Protein AF-A0A349JIB3-F1 (afdb_monomer)

Radius of gyration: 23.45 Å; Cα contacts (8 Å, |Δi|>4): 435; chains: 1; bounding box: 49×37×83 Å

Foldseek 3Di:
DDDDVVPVVVPDLPPCVPVSQVVVLVCVVPDQEAEAEEEDPQWWFKKKKKKKFLAGAPDDPPDPVVPPDPDDDRPIWIGMYMYTYWYANPPDDPPVLVQQWCVVVVVPPDKWKWFFAVVVTDIDTADPVPRVVSLVVVCVVVVHHGRMMMIMDTFAKAFKDFDDAPPPDDDDDDDDDDDDDDPVVVVVVVSLVVQLDSNTCRGRIHRAHDWDWDWDWDDDDPPPDFTWIKIKIWHQGSNRNNTIIIMMTIGTRDRDPDD

Structure (mmCIF, N/CA/C/O backbone):
data_AF-A0A349JIB3-F1
#
_entry.id   AF-A0A349JIB3-F1
#
loop_
_atom_site.group_PDB
_atom_site.id
_atom_site.type_symbol
_atom_site.label_atom_id
_atom_site.label_alt_id
_atom_site.label_comp_id
_atom_site.label_asym_id
_atom_site.label_entity_id
_atom_site.label_seq_id
_atom_site.pdbx_PDB_ins_code
_atom_site.Cartn_x
_atom_site.Cartn_y
_atom_site.Cartn_z
_atom_site.occupancy
_atom_site.B_iso_or_equiv
_atom_site.auth_seq_id
_atom_site.auth_comp_id
_atom_site.auth_asym_id
_atom_site.auth_atom_id
_atom_site.pdbx_PDB_model_num
ATOM 1 N N . HIS A 1 1 ? 18.407 12.185 27.270 1.00 27.31 1 HIS A N 1
ATOM 2 C CA . HIS A 1 1 ? 18.703 11.013 26.422 1.00 27.31 1 HIS A CA 1
ATOM 3 C C . HIS A 1 1 ? 17.590 10.834 25.401 1.00 27.31 1 HIS A C 1
ATOM 5 O O . HIS A 1 1 ? 16.473 10.533 25.784 1.00 27.31 1 HIS A O 1
ATOM 11 N N . GLY A 1 2 ? 17.863 11.105 24.123 1.00 30.64 2 GLY A N 1
ATOM 12 C CA . GLY A 1 2 ? 16.889 10.987 23.037 1.00 30.64 2 GLY A CA 1
ATOM 13 C C . GLY A 1 2 ? 17.542 10.333 21.825 1.00 30.64 2 GLY A C 1
ATOM 14 O O . GLY A 1 2 ? 18.238 11.004 21.074 1.00 30.64 2 GLY A O 1
ATOM 15 N N . ARG A 1 3 ? 17.340 9.023 21.666 1.00 27.64 3 ARG A N 1
ATOM 16 C CA . ARG A 1 3 ? 17.769 8.222 20.508 1.00 27.64 3 ARG A CA 1
ATOM 17 C C . ARG A 1 3 ? 16.792 7.056 20.325 1.00 27.64 3 ARG A C 1
ATOM 19 O O . ARG A 1 3 ? 17.107 5.961 20.750 1.00 27.64 3 ARG A O 1
ATOM 26 N N . VAL A 1 4 ? 15.608 7.309 19.763 1.00 32.62 4 VAL A N 1
ATOM 27 C CA . VAL A 1 4 ? 14.684 6.218 19.351 1.00 32.62 4 VAL A CA 1
ATOM 28 C C . VAL A 1 4 ? 13.895 6.557 18.073 1.00 32.62 4 VAL A C 1
ATOM 30 O O . VAL A 1 4 ? 13.491 5.674 17.342 1.00 32.62 4 VAL A O 1
ATOM 33 N N . PHE A 1 5 ? 13.819 7.826 17.640 1.00 33.22 5 PHE A N 1
ATOM 34 C CA . PHE A 1 5 ? 13.203 8.153 16.334 1.00 33.22 5 PHE A CA 1
ATOM 35 C C . PHE A 1 5 ? 14.030 7.758 15.099 1.00 33.22 5 PHE A C 1
ATOM 37 O O . PHE A 1 5 ? 13.615 8.032 13.980 1.00 33.22 5 PHE A O 1
ATOM 44 N N . ASN A 1 6 ? 15.177 7.108 15.300 1.00 29.53 6 ASN A N 1
ATOM 45 C CA . ASN A 1 6 ? 15.968 6.522 14.222 1.00 29.53 6 ASN A CA 1
ATOM 46 C C . ASN A 1 6 ? 15.928 4.984 14.216 1.00 29.53 6 ASN A C 1
ATOM 48 O O . ASN A 1 6 ? 16.536 4.417 13.316 1.00 29.53 6 ASN A O 1
ATOM 52 N N . SER A 1 7 ? 15.268 4.305 15.171 1.00 30.86 7 SER A N 1
ATOM 53 C CA . SER A 1 7 ? 15.226 2.830 15.170 1.00 30.86 7 SER A CA 1
ATOM 54 C C . SER A 1 7 ? 14.092 2.279 14.304 1.00 30.86 7 SER A C 1
ATOM 56 O O . SER A 1 7 ? 14.374 1.457 13.447 1.00 30.86 7 SER A O 1
ATOM 58 N N . ASP A 1 8 ? 12.871 2.819 14.379 1.00 36.78 8 ASP A N 1
ATOM 59 C CA . ASP A 1 8 ? 11.757 2.303 13.550 1.00 36.78 8 ASP A CA 1
ATOM 60 C C . ASP A 1 8 ? 11.837 2.742 12.080 1.00 36.78 8 ASP A C 1
ATOM 62 O O . ASP A 1 8 ? 11.240 2.139 11.191 1.00 36.78 8 ASP A O 1
ATOM 66 N N . ALA A 1 9 ? 12.621 3.785 11.789 1.00 35.78 9 ALA A N 1
ATOM 67 C CA . ALA A 1 9 ? 12.978 4.142 10.417 1.00 35.78 9 ALA A CA 1
ATOM 68 C C . ALA A 1 9 ? 13.993 3.157 9.795 1.00 35.78 9 ALA A C 1
ATOM 70 O O . ALA A 1 9 ? 14.178 3.177 8.577 1.00 35.78 9 ALA A O 1
ATOM 71 N N . GLY A 1 10 ? 14.642 2.321 10.620 1.00 30.55 10 GLY A N 1
ATOM 72 C CA . GLY A 1 10 ? 15.586 1.281 10.207 1.00 30.55 10 GLY A CA 1
ATOM 73 C C . GLY A 1 10 ? 14.923 0.002 9.687 1.00 30.55 10 GLY A C 1
ATOM 74 O O . GLY A 1 10 ? 15.543 -0.698 8.891 1.00 30.55 10 GLY A O 1
ATOM 75 N N . ASP A 1 11 ? 13.658 -0.246 10.048 1.00 40.97 11 ASP A N 1
ATOM 76 C CA . ASP A 1 11 ? 12.908 -1.463 9.684 1.00 40.97 11 ASP A CA 1
ATOM 77 C C . ASP A 1 11 ? 11.913 -1.258 8.528 1.00 40.97 11 ASP A C 1
ATOM 79 O O . ASP A 1 11 ? 11.241 -2.186 8.073 1.00 40.97 11 ASP A O 1
ATOM 83 N N . ALA A 1 12 ? 11.821 -0.037 7.996 1.00 54.41 12 ALA A N 1
ATOM 84 C CA . ALA A 1 12 ? 10.988 0.253 6.838 1.00 54.41 12 ALA A CA 1
ATOM 85 C C . ALA A 1 12 ? 11.724 -0.064 5.524 1.00 54.41 12 ALA A C 1
ATOM 87 O O . ALA A 1 12 ? 12.897 0.266 5.347 1.00 54.41 12 ALA A O 1
ATOM 88 N N . TRP A 1 13 ? 10.986 -0.577 4.533 1.00 54.84 13 TRP A N 1
ATOM 89 C CA . TRP A 1 13 ? 11.439 -0.872 3.158 1.00 54.84 13 TRP A CA 1
ATOM 90 C C . TRP A 1 13 ? 12.232 0.251 2.451 1.00 54.84 13 TRP A C 1
ATOM 92 O O . TRP A 1 13 ? 12.875 0.021 1.430 1.00 54.84 13 TRP A O 1
ATOM 102 N N . ASN A 1 14 ? 12.191 1.472 2.984 1.00 55.62 14 ASN A N 1
ATOM 103 C CA . ASN A 1 14 ? 12.793 2.671 2.417 1.00 55.62 14 ASN A CA 1
ATOM 104 C C . ASN A 1 14 ? 14.297 2.837 2.716 1.00 55.62 14 ASN A C 1
ATOM 106 O O . ASN A 1 14 ? 14.907 3.739 2.144 1.00 55.62 14 ASN A O 1
ATOM 110 N N . PHE A 1 15 ? 14.907 2.017 3.585 1.00 55.88 15 PHE A N 1
ATOM 111 C CA . PHE A 1 15 ? 16.327 2.175 3.950 1.00 55.88 15 PHE A CA 1
ATOM 112 C C . PHE A 1 15 ? 17.293 1.701 2.845 1.00 55.88 15 PHE A C 1
ATOM 114 O O . PHE A 1 15 ? 18.376 2.259 2.671 1.00 55.88 15 PHE A O 1
ATOM 121 N N . HIS A 1 16 ? 16.876 0.721 2.032 1.00 71.06 16 HIS A N 1
ATOM 122 C CA . HIS A 1 16 ? 17.654 0.193 0.908 1.00 71.06 16 HIS A CA 1
ATOM 123 C C . HIS A 1 16 ? 16.832 0.154 -0.383 1.00 71.06 16 HIS A C 1
ATOM 125 O O . HIS A 1 16 ? 16.376 -0.901 -0.823 1.00 71.06 16 HIS A O 1
ATOM 131 N N . GLU A 1 17 ? 16.695 1.314 -1.028 1.00 78.75 17 GLU A N 1
ATOM 132 C CA . GLU A 1 17 ? 15.884 1.499 -2.242 1.00 78.75 17 GLU A CA 1
ATOM 133 C C . GLU A 1 17 ? 16.249 0.507 -3.365 1.00 78.75 17 GLU A C 1
ATOM 135 O O . GLU A 1 17 ? 15.371 -0.067 -4.004 1.00 78.75 17 GLU A O 1
ATOM 140 N N . LEU A 1 18 ? 17.540 0.210 -3.549 1.00 83.19 18 LEU A N 1
ATOM 141 C CA . LEU A 1 18 ? 17.991 -0.757 -4.553 1.00 83.19 18 LEU A CA 1
ATOM 142 C C . LEU A 1 18 ? 17.575 -2.201 -4.227 1.00 83.19 18 LEU A C 1
ATOM 144 O O . LEU A 1 18 ? 17.194 -2.952 -5.121 1.00 83.19 18 LEU A O 1
ATOM 148 N N . ALA A 1 19 ? 17.667 -2.602 -2.956 1.00 85.12 19 ALA A N 1
ATOM 149 C CA . ALA A 1 19 ? 17.265 -3.939 -2.522 1.00 85.12 19 ALA A CA 1
ATOM 150 C C . ALA A 1 19 ? 15.744 -4.106 -2.618 1.00 85.12 19 ALA A C 1
ATOM 152 O O . ALA A 1 19 ? 15.266 -5.135 -3.091 1.00 85.12 19 ALA A O 1
ATOM 153 N N . PHE A 1 20 ? 15.000 -3.061 -2.250 1.00 86.19 20 PHE A N 1
ATOM 154 C CA . PHE A 1 20 ? 13.552 -3.007 -2.396 1.00 86.19 20 PHE A CA 1
ATOM 155 C C . PHE A 1 20 ? 13.120 -3.202 -3.852 1.00 86.19 20 PHE A C 1
ATOM 157 O O . PHE A 1 20 ? 12.316 -4.082 -4.145 1.00 86.19 20 PHE A O 1
ATOM 164 N N . VAL A 1 21 ? 13.703 -2.443 -4.783 1.00 89.12 21 VAL A N 1
ATOM 165 C CA . VAL A 1 21 ? 13.375 -2.560 -6.211 1.00 89.12 21 VAL A CA 1
ATOM 166 C C . VAL A 1 21 ? 13.748 -3.932 -6.775 1.00 89.12 21 VAL A C 1
ATOM 168 O O . VAL A 1 21 ? 12.961 -4.503 -7.528 1.00 89.12 21 VAL A O 1
ATOM 171 N N . LYS A 1 22 ? 14.910 -4.486 -6.401 1.00 91.06 22 LYS A N 1
ATOM 172 C CA . LYS A 1 22 ? 15.298 -5.856 -6.777 1.00 91.06 22 LYS A CA 1
ATOM 173 C C . LYS A 1 22 ? 14.241 -6.868 -6.347 1.00 91.06 22 LYS A C 1
ATOM 175 O O . LYS A 1 22 ? 13.812 -7.685 -7.153 1.00 91.06 22 LYS A O 1
ATOM 180 N N . LEU A 1 23 ? 13.796 -6.785 -5.096 1.00 91.12 23 LEU A N 1
ATOM 181 C CA . LEU A 1 23 ? 12.786 -7.693 -4.569 1.00 91.12 23 LEU A CA 1
ATOM 182 C C . LEU A 1 23 ? 11.436 -7.529 -5.279 1.00 91.12 23 LEU A C 1
ATOM 184 O O . LEU A 1 23 ? 10.817 -8.527 -5.638 1.00 91.12 23 LEU A O 1
ATOM 188 N N . LEU A 1 24 ? 10.997 -6.288 -5.525 1.00 91.25 24 LEU A N 1
ATOM 189 C CA . LEU A 1 24 ? 9.778 -6.021 -6.295 1.00 91.25 24 LEU A CA 1
ATOM 190 C C . LEU A 1 24 ? 9.848 -6.645 -7.688 1.00 91.25 24 LEU A C 1
ATOM 192 O O . LEU A 1 24 ? 8.893 -7.288 -8.117 1.00 91.25 24 LEU A O 1
ATOM 196 N N . ALA A 1 25 ? 10.972 -6.478 -8.384 1.00 92.38 25 ALA A N 1
ATOM 197 C CA . ALA A 1 25 ? 11.167 -7.069 -9.699 1.00 92.38 25 ALA A CA 1
ATOM 198 C C . ALA A 1 25 ? 11.049 -8.597 -9.655 1.00 92.38 25 ALA A C 1
ATOM 200 O O . ALA A 1 25 ? 10.307 -9.160 -10.453 1.00 92.38 25 ALA A O 1
ATOM 201 N N . GLU A 1 26 ? 11.688 -9.263 -8.692 1.00 93.88 26 GLU A N 1
ATOM 202 C CA . GLU A 1 26 ? 11.591 -10.722 -8.543 1.00 93.88 26 GLU A CA 1
ATOM 203 C C . GLU A 1 26 ? 10.178 -11.199 -8.182 1.00 93.88 26 GLU A C 1
ATOM 205 O O . GLU A 1 26 ? 9.713 -12.215 -8.701 1.00 93.88 26 GLU A O 1
ATOM 210 N N . PHE A 1 27 ? 9.442 -10.451 -7.354 1.00 92.94 27 PHE A N 1
ATOM 211 C CA . PHE A 1 27 ? 8.033 -10.748 -7.100 1.00 92.94 27 PHE A CA 1
ATOM 212 C C . PHE A 1 27 ? 7.192 -10.659 -8.373 1.00 92.94 27 PHE A C 1
ATOM 214 O O . PHE A 1 27 ? 6.395 -11.562 -8.643 1.00 92.94 27 PHE A O 1
ATOM 221 N N . PHE A 1 28 ? 7.377 -9.598 -9.157 1.00 93.88 28 PHE A N 1
ATOM 222 C CA . PHE A 1 28 ? 6.553 -9.327 -10.330 1.00 93.88 28 PHE A CA 1
ATOM 223 C C . PHE A 1 28 ? 6.935 -10.145 -11.564 1.00 93.88 28 PHE A C 1
ATOM 225 O O . PHE A 1 28 ? 6.064 -10.424 -12.380 1.00 93.88 28 PHE A O 1
ATOM 232 N N . LYS A 1 29 ? 8.162 -10.671 -11.634 1.00 91.12 29 LYS A N 1
ATOM 233 C CA . LYS A 1 29 ? 8.521 -11.736 -12.587 1.00 91.12 29 LYS A CA 1
ATOM 234 C C . LYS A 1 29 ? 7.683 -13.005 -12.397 1.00 91.12 29 LYS A C 1
ATOM 236 O O . LYS A 1 29 ? 7.505 -13.770 -13.338 1.00 91.12 29 LYS A O 1
ATOM 241 N N . GLN A 1 30 ? 7.183 -13.249 -11.184 1.00 92.56 30 GLN A N 1
ATOM 242 C CA . GLN A 1 30 ? 6.453 -14.475 -10.842 1.00 92.56 30 GLN A CA 1
ATOM 243 C C . GLN A 1 30 ? 4.944 -14.264 -10.685 1.00 92.56 30 GLN A C 1
ATOM 245 O O . GLN A 1 30 ? 4.173 -15.214 -10.819 1.00 92.56 30 GLN A O 1
ATOM 250 N N . ARG A 1 31 ? 4.500 -13.054 -10.319 1.00 93.69 31 ARG A N 1
ATOM 251 C CA . ARG A 1 31 ? 3.110 -12.790 -9.921 1.00 93.69 31 ARG A CA 1
ATOM 252 C C . ARG A 1 31 ? 2.651 -11.420 -10.403 1.00 93.69 31 ARG A C 1
ATOM 254 O O . ARG A 1 31 ? 3.285 -10.423 -10.106 1.00 93.69 31 ARG A O 1
ATOM 261 N N . ALA A 1 32 ? 1.476 -11.345 -11.029 1.00 92.06 32 ALA A N 1
ATOM 262 C CA . ALA A 1 32 ? 0.852 -10.068 -11.403 1.00 92.06 32 ALA A CA 1
ATOM 263 C C . ALA A 1 32 ? 0.357 -9.248 -10.192 1.00 92.06 32 ALA A C 1
ATOM 265 O O . ALA A 1 32 ? 0.270 -8.021 -10.236 1.00 92.06 32 ALA A O 1
ATOM 266 N N . ARG A 1 33 ? -0.023 -9.949 -9.115 1.00 94.31 33 ARG A N 1
ATOM 267 C CA . ARG A 1 33 ? -0.651 -9.386 -7.917 1.00 94.31 33 ARG A CA 1
ATOM 268 C C . ARG A 1 33 ? -0.015 -9.991 -6.675 1.00 94.31 33 ARG A C 1
ATOM 270 O O . ARG A 1 33 ? 0.101 -11.212 -6.579 1.00 94.31 33 ARG A O 1
ATOM 277 N N . VAL A 1 34 ? 0.374 -9.145 -5.732 1.00 94.88 34 VAL A N 1
ATOM 278 C CA . VAL A 1 34 ? 1.021 -9.545 -4.478 1.00 94.88 34 VAL A CA 1
ATOM 279 C C . VAL A 1 34 ? 0.282 -8.896 -3.316 1.00 94.88 34 VAL A C 1
ATOM 281 O O . VAL A 1 34 ? -0.035 -7.712 -3.362 1.00 94.88 34 VAL A O 1
ATOM 284 N N . ILE A 1 35 ? -0.002 -9.660 -2.265 1.00 94.75 35 ILE A N 1
ATOM 285 C CA . ILE A 1 35 ? -0.561 -9.128 -1.018 1.00 94.75 35 ILE A CA 1
ATOM 286 C C . ILE A 1 35 ? 0.457 -9.377 0.088 1.00 94.75 35 ILE A C 1
ATOM 288 O O . ILE A 1 35 ? 0.934 -10.500 0.248 1.00 94.75 35 ILE A O 1
ATOM 292 N N . VAL A 1 36 ? 0.786 -8.331 0.838 1.00 92.06 36 VAL A N 1
ATOM 293 C CA . VAL A 1 36 ? 1.705 -8.377 1.975 1.00 92.06 36 VAL A CA 1
ATOM 294 C C . VAL A 1 36 ? 0.940 -7.971 3.227 1.00 92.06 36 VAL A C 1
ATOM 296 O O . VAL A 1 36 ? 0.295 -6.924 3.252 1.00 92.06 36 VAL A O 1
ATOM 299 N N . LEU A 1 37 ? 1.014 -8.798 4.267 1.00 91.25 37 LEU A N 1
ATOM 300 C CA . LEU A 1 37 ? 0.454 -8.498 5.583 1.00 91.25 37 LEU A CA 1
ATOM 301 C C . LEU A 1 37 ? 1.600 -8.102 6.511 1.00 91.25 37 LEU A C 1
ATOM 303 O O . LEU A 1 37 ? 2.573 -8.845 6.633 1.00 91.25 37 LEU A O 1
ATOM 307 N N . THR A 1 38 ? 1.499 -6.934 7.137 1.00 84.50 38 THR A N 1
ATOM 308 C CA . THR A 1 38 ? 2.551 -6.379 8.000 1.00 84.50 38 THR A CA 1
ATOM 309 C C . THR A 1 38 ? 1.993 -5.948 9.357 1.00 84.50 38 THR A C 1
ATOM 311 O O . THR A 1 38 ? 0.785 -5.778 9.539 1.00 84.50 38 THR A O 1
ATOM 314 N N . GLY A 1 39 ? 2.887 -5.767 10.328 1.00 75.19 39 GLY A N 1
ATOM 315 C CA . GLY A 1 39 ? 2.560 -5.364 11.695 1.00 75.19 39 GLY A CA 1
ATOM 316 C C . GLY A 1 39 ? 3.699 -4.570 12.334 1.00 75.19 39 GLY A C 1
ATOM 317 O O . GLY A 1 39 ? 4.516 -4.000 11.622 1.00 75.19 39 GLY A O 1
ATOM 318 N N . ASP A 1 40 ? 3.716 -4.526 13.666 1.00 65.56 40 ASP A N 1
ATOM 319 C CA . ASP A 1 40 ? 4.788 -3.954 14.507 1.00 65.56 40 ASP A CA 1
ATOM 320 C C . ASP A 1 40 ? 5.057 -2.439 14.406 1.00 65.56 40 ASP A C 1
ATOM 322 O O . ASP A 1 40 ? 6.056 -1.943 14.897 1.00 65.56 40 ASP A O 1
ATOM 326 N N . ILE A 1 41 ? 4.139 -1.668 13.815 1.00 61.62 41 ILE A N 1
ATOM 327 C CA . ILE A 1 41 ? 4.324 -0.211 13.638 1.00 61.62 41 ILE A CA 1
ATOM 328 C C . ILE A 1 41 ? 3.282 0.655 14.365 1.00 61.62 41 ILE A C 1
ATOM 330 O O . ILE A 1 41 ? 3.056 1.795 13.992 1.00 61.62 41 ILE A O 1
ATOM 334 N N . HIS A 1 42 ? 2.627 0.133 15.408 1.00 69.94 42 HIS A N 1
ATOM 335 C CA . HIS A 1 42 ? 1.663 0.836 16.290 1.00 69.94 42 HIS A CA 1
ATOM 336 C C . HIS A 1 42 ? 0.447 1.520 15.632 1.00 69.94 42 HIS A C 1
ATOM 338 O O . HIS A 1 42 ? -0.321 2.206 16.312 1.00 69.94 42 HIS A O 1
ATOM 344 N N . TYR A 1 43 ? 0.216 1.305 14.337 1.00 71.88 43 TYR A N 1
ATOM 345 C CA . TYR A 1 43 ? -0.976 1.755 13.624 1.00 71.88 43 TYR A CA 1
ATOM 346 C C . TYR A 1 43 ? -1.472 0.693 12.635 1.00 71.88 43 TYR A C 1
ATOM 348 O O . TYR A 1 43 ? -0.794 -0.298 12.348 1.00 71.88 43 TYR A O 1
ATOM 356 N N . ALA A 1 44 ? -2.679 0.899 12.107 1.00 77.88 44 ALA A N 1
ATOM 357 C CA . ALA A 1 44 ? -3.156 0.193 10.920 1.00 77.88 44 ALA A CA 1
ATOM 358 C C . ALA A 1 44 ? -3.287 1.152 9.732 1.00 77.88 44 ALA A C 1
ATOM 360 O O . ALA A 1 44 ? -3.698 2.303 9.906 1.00 77.88 44 ALA A O 1
ATOM 361 N N . ALA A 1 45 ? -2.916 0.673 8.547 1.00 84.62 45 ALA A N 1
ATOM 362 C CA . ALA A 1 45 ? -2.971 1.401 7.284 1.00 84.62 45 ALA A CA 1
ATOM 363 C C . ALA A 1 45 ? -2.955 0.421 6.107 1.00 84.62 45 ALA A C 1
ATOM 365 O O . ALA A 1 45 ? -2.542 -0.729 6.258 1.00 84.62 45 ALA A O 1
ATOM 366 N N . ALA A 1 46 ? -3.321 0.911 4.926 1.00 87.81 46 ALA A N 1
ATOM 367 C CA . ALA A 1 46 ? -3.172 0.171 3.684 1.00 87.81 46 ALA A CA 1
ATOM 368 C C . ALA A 1 46 ? -2.448 1.008 2.625 1.00 87.81 46 ALA A C 1
ATOM 370 O O . ALA A 1 46 ? -2.655 2.219 2.507 1.00 87.81 46 ALA A O 1
ATOM 371 N N . VAL A 1 47 ? -1.611 0.340 1.838 1.00 89.25 47 VAL A N 1
ATOM 372 C CA . VAL A 1 47 ? -0.819 0.939 0.763 1.00 89.25 47 VAL A CA 1
ATOM 373 C C . VAL A 1 47 ? -1.005 0.121 -0.508 1.00 89.25 47 VAL A C 1
ATOM 375 O O . VAL A 1 47 ? -0.950 -1.109 -0.480 1.00 89.25 47 VAL A O 1
ATOM 378 N N . ARG A 1 48 ? -1.184 0.813 -1.634 1.00 91.69 48 ARG A N 1
ATOM 379 C CA . ARG A 1 48 ? -1.127 0.222 -2.972 1.00 91.69 48 ARG A CA 1
ATOM 380 C C . ARG A 1 48 ? 0.169 0.630 -3.648 1.00 91.69 48 ARG A C 1
ATOM 382 O O . ARG A 1 48 ? 0.461 1.816 -3.770 1.00 91.69 48 ARG A O 1
ATOM 389 N N . LEU A 1 49 ? 0.916 -0.349 -4.129 1.00 92.56 49 LEU A N 1
ATOM 390 C CA . LEU A 1 49 ? 2.064 -0.153 -4.992 1.00 92.56 49 LEU A CA 1
ATOM 391 C C . LEU A 1 49 ? 1.707 -0.630 -6.398 1.00 92.56 49 LEU A C 1
ATOM 393 O O . LEU A 1 49 ? 1.470 -1.816 -6.612 1.00 92.56 49 LEU A O 1
ATOM 397 N N . GLY A 1 50 ? 1.667 0.298 -7.349 1.00 92.56 50 GLY A N 1
ATOM 398 C CA . GLY A 1 50 ? 1.616 -0.022 -8.772 1.00 92.56 50 GLY A CA 1
ATOM 399 C C . GLY A 1 50 ? 3.033 -0.116 -9.320 1.00 92.56 50 GLY A C 1
ATOM 400 O O . GLY A 1 50 ? 3.821 0.803 -9.110 1.00 92.56 50 GLY A O 1
ATOM 401 N N . TYR A 1 51 ? 3.360 -1.200 -10.012 1.00 92.31 51 TYR A N 1
ATOM 402 C CA . TYR A 1 51 ? 4.637 -1.392 -10.697 1.00 92.31 51 TYR A CA 1
ATOM 403 C C . TYR A 1 51 ? 4.370 -1.584 -12.185 1.00 92.31 51 TYR A C 1
ATOM 405 O O . TYR A 1 51 ? 3.447 -2.302 -12.560 1.00 92.31 51 TYR A O 1
ATOM 413 N N . TRP A 1 52 ? 5.150 -0.929 -13.036 1.00 92.44 52 TRP A N 1
ATOM 414 C CA . TRP A 1 52 ? 5.077 -1.119 -14.480 1.00 92.44 52 TRP A CA 1
ATOM 415 C C . TRP A 1 52 ? 6.459 -1.357 -15.046 1.00 92.44 52 TRP A C 1
ATOM 417 O O . TRP A 1 52 ? 7.443 -0.778 -14.585 1.00 92.44 52 TRP A O 1
ATOM 427 N N . SER A 1 53 ? 6.533 -2.215 -16.052 1.00 90.50 53 SER A N 1
ATOM 428 C CA . SER A 1 53 ? 7.809 -2.621 -16.613 1.00 90.50 53 SER A CA 1
ATOM 429 C C . SER A 1 53 ? 7.665 -3.088 -18.055 1.00 90.50 53 SER A C 1
ATOM 431 O O . SER A 1 53 ? 6.732 -3.814 -18.392 1.00 90.50 53 SER A O 1
ATOM 433 N N . ASP A 1 54 ? 8.581 -2.613 -18.893 1.00 87.38 54 ASP A N 1
ATOM 434 C CA . ASP A 1 54 ? 8.900 -3.184 -20.205 1.00 87.38 54 ASP A CA 1
ATOM 435 C C . ASP A 1 54 ? 10.065 -4.181 -20.051 1.00 87.38 54 ASP A C 1
ATOM 437 O O . ASP A 1 54 ? 10.081 -5.254 -20.647 1.00 87.38 54 ASP A O 1
ATOM 441 N N . ARG A 1 55 ? 11.015 -3.849 -19.163 1.00 88.19 55 ARG A N 1
ATOM 442 C CA . ARG A 1 55 ? 12.094 -4.726 -18.690 1.00 88.19 55 ARG A CA 1
ATOM 443 C C . ARG A 1 55 ? 12.212 -4.618 -17.180 1.00 88.19 55 ARG A C 1
ATOM 445 O O . ARG A 1 55 ? 12.265 -3.500 -16.651 1.00 88.19 55 ARG A O 1
ATOM 452 N N . HIS A 1 56 ? 12.239 -5.745 -16.470 1.00 89.88 56 HIS A N 1
ATOM 453 C CA . HIS A 1 56 ? 12.332 -5.689 -15.016 1.00 89.88 56 HIS A CA 1
ATOM 454 C C . HIS A 1 56 ? 13.708 -5.167 -14.603 1.00 89.88 56 HIS A C 1
ATOM 456 O O . HIS A 1 56 ? 14.665 -5.145 -15.385 1.00 89.88 56 HIS A O 1
ATOM 462 N N . PHE A 1 57 ? 13.810 -4.710 -13.356 1.00 89.12 57 PHE A N 1
ATOM 463 C CA . PHE A 1 57 ? 15.084 -4.270 -12.803 1.00 89.12 57 PHE A CA 1
ATOM 464 C C . PHE A 1 57 ? 16.162 -5.346 -13.005 1.00 89.12 57 PHE A C 1
ATOM 466 O O . PHE A 1 57 ? 15.955 -6.509 -12.658 1.00 89.12 57 PHE A O 1
ATOM 473 N N . GLY A 1 58 ? 17.329 -4.933 -13.501 1.00 84.94 58 GLY A N 1
ATOM 474 C CA . GLY A 1 58 ? 18.507 -5.795 -13.623 1.00 84.94 58 GLY A CA 1
ATOM 475 C C . GLY A 1 58 ? 18.474 -6.788 -14.787 1.00 84.94 58 GLY A C 1
ATOM 476 O O . GLY A 1 58 ? 19.469 -7.476 -15.005 1.00 84.94 58 GLY A O 1
ATOM 477 N N . ASP A 1 59 ? 17.386 -6.844 -15.558 1.00 86.19 59 ASP A N 1
ATOM 478 C CA . ASP A 1 59 ? 17.344 -7.641 -16.781 1.00 86.19 59 ASP A CA 1
ATOM 479 C C . ASP A 1 59 ? 18.314 -7.041 -17.803 1.00 86.19 59 ASP A C 1
ATOM 481 O O . ASP A 1 59 ? 18.243 -5.847 -18.104 1.00 86.19 59 ASP A O 1
ATOM 485 N N . SER A 1 60 ? 19.218 -7.853 -18.355 1.00 74.50 60 SER A N 1
ATOM 486 C CA . SER A 1 60 ? 20.150 -7.418 -19.396 1.00 74.50 60 SER A CA 1
ATOM 487 C C . SER A 1 60 ? 19.457 -7.327 -20.753 1.00 74.50 60 SER A C 1
ATOM 489 O O . SER A 1 60 ? 18.553 -8.100 -21.080 1.00 74.50 60 SER A O 1
ATOM 491 N N . ARG A 1 61 ? 19.895 -6.385 -21.589 1.00 67.19 61 ARG A N 1
ATOM 492 C CA . ARG A 1 61 ? 19.453 -6.303 -22.981 1.00 67.19 61 ARG A CA 1
ATOM 493 C C . ARG A 1 61 ? 20.139 -7.429 -23.760 1.00 67.19 61 ARG A C 1
ATOM 495 O O . ARG A 1 61 ? 21.260 -7.259 -24.219 1.00 67.19 61 ARG A O 1
ATOM 502 N N . SER A 1 62 ? 19.522 -8.606 -23.865 1.00 53.16 62 SER A N 1
ATOM 503 C CA . SER A 1 62 ? 20.085 -9.717 -24.650 1.00 53.16 62 SER A CA 1
ATOM 504 C C . SER A 1 62 ? 19.106 -10.236 -25.716 1.00 53.16 62 SER A C 1
ATOM 506 O O . SER A 1 62 ? 17.968 -10.593 -25.436 1.00 53.16 62 SER A O 1
ATOM 508 N N . ASN A 1 63 ? 19.571 -10.206 -26.973 1.00 44.41 63 ASN A N 1
ATOM 509 C CA . ASN A 1 63 ? 19.069 -10.848 -28.202 1.00 44.41 63 ASN A CA 1
ATOM 510 C C . ASN A 1 63 ? 17.614 -10.647 -28.689 1.00 44.41 63 ASN A C 1
ATOM 512 O O . ASN A 1 63 ? 17.255 -11.233 -29.705 1.00 44.41 63 ASN A O 1
ATOM 516 N N . ILE A 1 64 ? 16.790 -9.770 -28.105 1.00 48.56 64 ILE A N 1
ATOM 517 C CA . ILE A 1 64 ? 15.495 -9.379 -28.732 1.00 48.56 64 ILE A CA 1
ATOM 518 C C . ILE A 1 64 ? 15.695 -8.307 -29.837 1.00 48.56 64 ILE A C 1
ATOM 520 O O . ILE A 1 64 ? 14.754 -7.842 -30.475 1.00 48.56 64 ILE A O 1
ATOM 524 N N . GLU A 1 65 ? 16.939 -7.909 -30.127 1.00 45.84 65 GLU A N 1
ATOM 525 C CA . GLU A 1 65 ? 17.252 -6.996 -31.239 1.00 45.84 65 GLU A CA 1
ATOM 526 C C . GLU A 1 65 ? 17.288 -7.671 -32.621 1.00 45.84 65 GLU A C 1
ATOM 528 O O . GLU A 1 65 ? 17.317 -6.963 -33.623 1.00 45.84 65 GLU A O 1
ATOM 533 N N . SER A 1 66 ? 17.139 -8.998 -32.728 1.00 40.44 66 SER A N 1
ATOM 534 C CA . SER A 1 66 ? 16.993 -9.664 -34.038 1.00 40.44 66 SER A CA 1
ATOM 535 C C . SER A 1 66 ? 15.601 -9.515 -34.678 1.00 40.44 66 SER A C 1
ATOM 537 O O . SER A 1 66 ? 15.385 -10.030 -35.770 1.00 40.44 66 SER A O 1
ATOM 539 N N . LEU A 1 67 ? 14.660 -8.796 -34.048 1.00 44.19 67 LEU A N 1
ATOM 540 C CA . LEU A 1 67 ? 13.320 -8.539 -34.602 1.00 44.19 67 LEU A CA 1
ATOM 541 C C . LEU A 1 67 ? 12.886 -7.061 -34.562 1.00 44.19 67 LEU A C 1
ATOM 543 O O . LEU A 1 67 ? 11.712 -6.760 -34.771 1.00 44.19 67 LEU A O 1
ATOM 547 N N . LYS A 1 68 ? 13.796 -6.102 -34.339 1.00 44.56 68 LYS A N 1
ATOM 548 C CA . LYS A 1 68 ? 13.439 -4.669 -34.367 1.00 44.56 68 LYS A CA 1
ATOM 549 C C . LYS A 1 68 ? 13.513 -4.078 -35.779 1.00 44.56 68 LYS A C 1
ATOM 551 O O . LYS A 1 68 ? 14.324 -3.205 -36.068 1.00 44.56 68 LYS A O 1
ATOM 556 N N . GLY A 1 69 ? 12.600 -4.523 -36.640 1.00 40.28 69 GLY A N 1
ATOM 557 C CA . GLY A 1 69 ? 12.154 -3.753 -37.800 1.00 40.28 69 GLY A CA 1
ATOM 558 C C . GLY A 1 69 ? 11.061 -2.758 -37.388 1.00 40.28 69 GLY A C 1
ATOM 559 O O . GLY A 1 69 ? 9.964 -3.168 -37.034 1.00 40.28 69 GLY A O 1
ATOM 560 N N . ALA A 1 70 ? 11.379 -1.462 -37.409 1.00 40.78 70 ALA A N 1
ATOM 561 C CA . ALA A 1 70 ? 10.497 -0.285 -37.540 1.00 40.78 70 ALA A CA 1
ATOM 562 C C . ALA A 1 70 ? 9.247 -0.061 -36.639 1.00 40.78 70 ALA A C 1
ATOM 564 O O . ALA A 1 70 ? 8.749 1.059 -36.647 1.00 40.78 70 ALA A O 1
ATOM 565 N N . ASN A 1 71 ? 8.761 -1.005 -35.822 1.00 44.53 71 ASN A N 1
ATOM 566 C CA . ASN A 1 71 ? 7.520 -0.848 -35.034 1.00 44.53 71 ASN A CA 1
ATOM 567 C C . ASN A 1 71 ? 7.696 -1.250 -33.554 1.00 44.53 71 ASN A C 1
ATOM 569 O O . ASN A 1 71 ? 7.112 -2.227 -33.090 1.00 44.53 71 ASN A O 1
ATOM 573 N N . TYR A 1 72 ? 8.501 -0.509 -32.781 1.00 48.44 72 TYR A N 1
ATOM 574 C CA . TYR A 1 72 ? 8.583 -0.725 -31.329 1.00 48.44 72 TYR A CA 1
ATOM 575 C C . TYR A 1 72 ? 7.327 -0.175 -30.633 1.00 48.44 72 TYR A C 1
ATOM 577 O O . TYR A 1 72 ? 7.262 1.004 -30.286 1.00 48.44 72 TYR A O 1
ATOM 585 N N . GLN A 1 73 ? 6.320 -1.026 -30.435 1.00 51.53 73 GLN A N 1
ATOM 586 C CA . GLN A 1 73 ? 5.250 -0.772 -29.473 1.00 51.53 73 GLN A CA 1
ATOM 587 C C . GLN A 1 73 ? 5.718 -1.233 -28.094 1.00 51.53 73 GLN A C 1
ATOM 589 O O . GLN A 1 73 ? 5.973 -2.412 -27.872 1.00 51.53 73 GLN A O 1
ATOM 594 N N . SER A 1 74 ? 5.851 -0.283 -27.171 1.00 57.31 74 SER A N 1
ATOM 595 C CA . SER A 1 74 ? 6.156 -0.582 -25.775 1.00 57.31 74 SER A CA 1
ATOM 596 C C . SER A 1 74 ? 4.976 -1.327 -25.144 1.00 57.31 74 SER A C 1
ATOM 598 O O . SER A 1 74 ? 3.876 -0.776 -25.054 1.00 57.31 74 SER A O 1
ATOM 600 N N . ASN A 1 75 ? 5.202 -2.573 -24.722 1.00 66.25 75 ASN A N 1
ATOM 601 C CA . ASN A 1 75 ? 4.186 -3.422 -24.104 1.00 66.25 75 ASN A CA 1
ATOM 602 C C . ASN A 1 75 ? 4.370 -3.432 -22.582 1.00 66.25 75 ASN A C 1
ATOM 604 O O . ASN A 1 75 ? 4.693 -4.459 -21.987 1.00 66.25 75 ASN A O 1
ATOM 608 N N . PHE A 1 76 ? 4.220 -2.257 -21.958 1.00 78.12 76 PHE A N 1
ATOM 609 C CA . PHE A 1 76 ? 4.326 -2.131 -20.505 1.00 78.12 76 PHE A CA 1
ATOM 610 C C . PHE A 1 76 ? 3.332 -3.065 -19.817 1.00 78.12 76 PHE A C 1
ATOM 612 O O . PHE A 1 76 ? 2.117 -2.894 -19.939 1.00 78.12 76 PHE A O 1
ATOM 619 N N . GLN A 1 77 ? 3.863 -3.998 -19.036 1.00 87.12 77 GLN A N 1
ATOM 620 C CA . GLN A 1 77 ? 3.065 -4.816 -18.139 1.00 87.12 77 GLN A CA 1
ATOM 621 C C . GLN A 1 77 ? 2.881 -4.082 -16.815 1.00 87.12 77 GLN A C 1
ATOM 623 O O . GLN A 1 77 ? 3.790 -3.398 -16.341 1.00 87.12 77 GLN A O 1
ATOM 628 N N . TYR A 1 78 ? 1.692 -4.217 -16.236 1.00 91.56 78 TYR A N 1
ATOM 629 C CA . TYR A 1 78 ? 1.283 -3.553 -15.005 1.00 91.56 78 TYR A CA 1
ATOM 630 C C . TYR A 1 78 ? 1.015 -4.589 -13.923 1.00 91.56 78 TYR A C 1
ATOM 632 O O . TYR A 1 78 ? 0.361 -5.607 -14.144 1.00 91.56 78 TYR A O 1
ATOM 640 N N . TYR A 1 79 ? 1.509 -4.289 -12.734 1.00 94.38 79 TYR A N 1
ATOM 641 C CA . TYR A 1 79 ? 1.511 -5.175 -11.589 1.00 94.38 79 TYR A CA 1
ATOM 642 C C . TYR A 1 79 ? 1.087 -4.406 -10.345 1.00 94.38 79 TYR A C 1
ATOM 644 O O . TYR A 1 79 ? 1.282 -3.190 -10.252 1.00 94.38 79 TYR A O 1
ATOM 652 N N . VAL A 1 80 ? 0.523 -5.118 -9.371 1.00 94.62 80 VAL A N 1
ATOM 653 C CA . VAL A 1 80 ? 0.052 -4.506 -8.125 1.00 94.62 80 VAL A CA 1
ATOM 654 C C . VAL A 1 80 ? 0.552 -5.267 -6.913 1.00 94.62 80 VAL A C 1
ATOM 656 O O . VAL A 1 80 ? 0.443 -6.489 -6.837 1.00 94.62 80 VAL A O 1
ATOM 659 N N . LEU A 1 81 ? 1.031 -4.522 -5.924 1.00 95.19 81 LEU A N 1
ATOM 660 C CA . LEU A 1 81 ? 1.234 -5.001 -4.569 1.00 95.19 81 LEU A CA 1
ATOM 661 C C . LEU A 1 81 ? 0.326 -4.225 -3.612 1.00 95.19 81 LEU A C 1
ATOM 663 O O . LEU A 1 81 ? 0.310 -2.998 -3.615 1.00 95.19 81 LEU A O 1
ATOM 667 N N . ALA A 1 82 ? -0.426 -4.942 -2.784 1.00 93.75 82 ALA A N 1
ATOM 668 C CA . ALA A 1 82 ? -1.197 -4.372 -1.688 1.00 93.75 82 ALA A CA 1
ATOM 669 C C . ALA A 1 82 ? -0.512 -4.717 -0.364 1.00 93.75 82 ALA A C 1
ATOM 671 O O . ALA A 1 82 ? -0.353 -5.894 -0.044 1.00 93.75 82 ALA A O 1
ATOM 672 N N . GLN A 1 83 ? -0.117 -3.706 0.406 1.00 91.69 83 GLN A N 1
ATOM 673 C CA . GLN A 1 83 ? 0.370 -3.890 1.770 1.00 91.69 83 GLN A CA 1
ATOM 674 C C . GLN A 1 83 ? -0.733 -3.507 2.752 1.00 91.69 83 GLN A C 1
ATOM 676 O O . GLN A 1 83 ? -1.241 -2.386 2.709 1.00 91.69 83 GLN A O 1
ATOM 681 N N . LEU A 1 84 ? -1.080 -4.432 3.642 1.00 89.75 84 LEU A N 1
ATOM 682 C CA . LEU A 1 84 ? -2.083 -4.250 4.685 1.00 89.75 84 LEU A CA 1
ATOM 683 C C . LEU A 1 84 ? -1.389 -4.344 6.041 1.00 89.75 84 LEU A C 1
ATOM 685 O O . LEU A 1 84 ? -0.950 -5.421 6.447 1.00 89.75 84 LEU A O 1
ATOM 689 N N . THR A 1 85 ? -1.295 -3.217 6.737 1.00 86.56 85 THR A N 1
ATOM 690 C CA . THR A 1 85 ? -0.662 -3.132 8.052 1.00 86.56 85 THR A CA 1
ATOM 691 C C . THR A 1 85 ? -1.729 -3.176 9.139 1.00 86.56 85 THR A C 1
ATOM 693 O O . THR A 1 85 ? -2.694 -2.409 9.083 1.00 86.56 85 THR A O 1
ATOM 696 N N . ALA A 1 86 ? -1.545 -4.006 10.164 1.00 84.19 86 ALA A N 1
ATOM 697 C CA . ALA A 1 86 ? -2.292 -3.906 11.415 1.00 84.19 86 ALA A CA 1
ATOM 698 C C . ALA A 1 86 ? -1.386 -4.173 12.623 1.00 84.19 86 ALA A C 1
ATOM 700 O O . ALA A 1 86 ? -0.820 -5.253 12.756 1.00 84.19 86 ALA A O 1
ATOM 701 N N . SER A 1 87 ? -1.265 -3.192 13.519 1.00 73.12 87 SER A N 1
ATOM 702 C CA . SER A 1 87 ? -0.524 -3.331 14.777 1.00 73.12 87 SER A CA 1
ATOM 703 C C . SER A 1 87 ? -1.208 -2.565 15.903 1.00 73.12 87 SER A C 1
ATOM 705 O O . SER A 1 87 ? -1.712 -1.469 15.671 1.00 73.12 87 SER A O 1
ATOM 707 N N . ALA A 1 88 ? -1.267 -3.138 17.107 1.00 66.12 88 ALA A N 1
ATOM 708 C CA . ALA A 1 88 ? -1.891 -2.504 18.266 1.00 66.12 88 ALA A CA 1
ATOM 709 C C . ALA A 1 88 ? -0.990 -1.418 18.882 1.00 66.12 88 ALA A C 1
ATOM 711 O O . ALA A 1 88 ? 0.235 -1.497 18.832 1.00 66.12 88 ALA A O 1
ATOM 712 N N . LEU A 1 89 ? -1.610 -0.431 19.534 1.00 59.53 89 LEU A N 1
ATOM 713 C CA . LEU A 1 89 ? -0.910 0.682 20.191 1.00 59.53 89 LEU A CA 1
ATOM 714 C C . LEU A 1 89 ? -0.117 0.280 21.456 1.00 59.53 89 LEU A C 1
ATOM 716 O O . LEU A 1 89 ? 0.586 1.108 22.025 1.00 59.53 89 LEU A O 1
ATOM 720 N N . ILE A 1 90 ? -0.219 -0.966 21.930 1.00 51.38 90 ILE A N 1
ATOM 721 C CA . ILE A 1 90 ? 0.446 -1.403 23.169 1.00 51.38 90 ILE A CA 1
ATOM 722 C C . ILE A 1 90 ? 1.905 -1.779 22.868 1.00 51.38 90 ILE A C 1
ATOM 724 O O . ILE A 1 90 ? 2.242 -2.951 22.750 1.00 51.38 90 ILE A O 1
ATOM 728 N N . ASN A 1 91 ? 2.743 -0.752 22.717 1.00 46.06 91 ASN A N 1
ATOM 729 C CA . ASN A 1 91 ? 4.182 -0.762 23.000 1.00 46.06 91 ASN A CA 1
ATOM 730 C C . ASN A 1 91 ? 4.602 0.706 23.229 1.00 46.06 91 ASN A C 1
ATOM 732 O O . ASN A 1 91 ? 5.026 1.422 22.325 1.00 46.06 91 ASN A O 1
ATOM 736 N N . GLU A 1 92 ? 4.313 1.212 24.430 1.00 40.12 92 GLU A N 1
ATOM 737 C CA . GLU A 1 92 ? 4.422 2.632 24.776 1.00 40.12 92 GLU A CA 1
ATOM 738 C C . GLU A 1 92 ? 5.872 3.145 24.759 1.00 40.12 92 GLU A C 1
ATOM 740 O O . GLU A 1 92 ? 6.637 2.921 25.695 1.00 40.12 92 GLU A O 1
ATOM 745 N N . GLU A 1 93 ? 6.197 3.991 23.779 1.00 46.09 93 GLU A N 1
ATOM 746 C CA . GLU A 1 93 ? 7.090 5.126 24.006 1.00 46.09 93 GLU A CA 1
ATOM 747 C C . GLU A 1 93 ? 6.331 6.455 23.839 1.00 46.09 93 GLU A C 1
ATOM 749 O O . GLU A 1 93 ? 5.613 6.693 22.869 1.00 46.09 93 GLU A O 1
ATOM 754 N N . TRP A 1 94 ? 6.547 7.356 24.804 1.00 47.06 94 TRP A N 1
ATOM 755 C CA . TRP A 1 94 ? 6.059 8.740 24.983 1.00 47.06 94 TRP A CA 1
ATOM 756 C C . TRP A 1 94 ? 5.928 9.644 23.736 1.00 47.06 94 TRP A C 1
ATOM 758 O O . TRP A 1 94 ? 5.313 10.710 23.788 1.00 47.06 94 TRP A O 1
ATOM 768 N N . LYS A 1 95 ? 6.537 9.249 22.624 1.00 49.19 95 LYS A N 1
ATOM 769 C CA . LYS A 1 95 ? 6.679 9.981 21.367 1.00 49.19 95 LYS A CA 1
ATOM 770 C C . LYS A 1 95 ? 5.578 9.678 20.349 1.00 49.19 95 LYS A C 1
ATOM 772 O O . LYS A 1 95 ? 5.292 10.522 19.499 1.00 49.19 95 LYS A O 1
ATOM 777 N N . THR A 1 96 ? 4.935 8.521 20.471 1.00 48.69 96 THR A N 1
ATOM 778 C CA . THR A 1 96 ? 3.952 8.007 19.506 1.00 48.69 96 THR A CA 1
ATOM 779 C C . THR A 1 96 ? 2.616 8.733 19.597 1.00 48.69 96 THR A C 1
ATOM 781 O O . THR A 1 96 ? 1.873 8.782 18.623 1.00 48.69 96 THR A O 1
ATOM 784 N N . HIS A 1 97 ? 2.326 9.406 20.715 1.00 48.16 97 HIS A N 1
ATOM 785 C CA . HIS A 1 97 ? 1.151 10.265 20.771 1.00 48.16 97 HIS A CA 1
ATOM 786 C C . HIS A 1 97 ? 1.273 11.386 19.731 1.00 48.16 97 HIS A C 1
ATOM 788 O O . HIS A 1 97 ? 0.470 11.446 18.823 1.00 48.16 97 HIS A O 1
ATOM 794 N N . LEU A 1 98 ? 2.312 12.220 19.709 1.00 48.12 98 LEU A N 1
ATOM 795 C CA . LEU A 1 98 ? 2.284 13.436 18.876 1.00 48.12 98 LEU A CA 1
ATOM 796 C C . LEU A 1 98 ? 2.179 13.215 17.341 1.00 48.12 98 LEU A C 1
ATOM 798 O O . LEU A 1 98 ? 1.781 14.138 16.630 1.00 48.12 98 LEU A O 1
ATOM 802 N N . ILE A 1 99 ? 2.502 12.025 16.820 1.00 50.12 99 ILE A N 1
ATOM 803 C CA . ILE A 1 99 ? 2.724 11.790 15.380 1.00 50.12 99 ILE A CA 1
ATOM 804 C C . ILE A 1 99 ? 1.467 11.366 14.597 1.00 50.12 99 ILE A C 1
ATOM 806 O O . ILE A 1 99 ? 1.405 11.621 13.398 1.00 50.12 99 ILE A O 1
ATOM 810 N N . HIS A 1 100 ? 0.427 10.815 15.229 1.00 50.84 100 HIS A N 1
ATOM 811 C CA . HIS A 1 100 ? -0.635 10.099 14.493 1.00 50.84 100 HIS A CA 1
ATOM 812 C C . HIS A 1 100 ? -2.035 10.748 14.522 1.00 50.84 100 HIS A C 1
ATOM 814 O O . HIS A 1 100 ? -3.058 10.082 14.371 1.00 50.84 100 HIS A O 1
ATOM 820 N N . THR A 1 101 ? -2.114 12.066 14.713 1.00 49.47 101 THR A N 1
ATOM 821 C CA . THR A 1 101 ? -3.386 12.813 14.607 1.00 49.47 101 THR A CA 1
ATOM 822 C C . THR A 1 101 ? -3.689 13.222 13.161 1.00 49.47 101 THR A C 1
ATOM 824 O O . THR A 1 101 ? -2.814 13.188 12.293 1.00 49.47 101 THR A O 1
ATOM 827 N N . LYS A 1 102 ? -4.897 13.747 12.894 1.00 44.03 102 LYS A N 1
ATOM 828 C CA . LYS A 1 102 ? -5.221 14.470 11.648 1.00 44.03 102 LYS A CA 1
ATOM 829 C C . LYS A 1 102 ? -4.199 15.550 11.264 1.00 44.03 102 LYS A C 1
ATOM 831 O O . LYS A 1 102 ? -4.190 15.948 10.105 1.00 44.03 102 LYS A O 1
ATOM 836 N N . ILE A 1 103 ? -3.319 15.993 12.163 1.00 46.97 103 ILE A N 1
ATOM 837 C CA . ILE A 1 103 ? -2.196 16.880 11.833 1.00 46.97 103 ILE A CA 1
ATOM 838 C C . ILE A 1 103 ? -1.246 16.218 10.815 1.00 46.97 103 ILE A C 1
ATOM 840 O O . ILE A 1 103 ? -0.821 16.888 9.877 1.00 46.97 103 ILE A O 1
ATOM 844 N N . LYS A 1 104 ? -1.010 14.897 10.893 1.00 44.72 104 LYS A N 1
ATOM 845 C CA . LYS A 1 104 ? -0.297 14.139 9.847 1.00 44.72 104 LYS A CA 1
ATOM 846 C C . LYS A 1 104 ? -1.138 14.017 8.567 1.00 44.72 104 LYS A C 1
ATOM 848 O O . LYS A 1 104 ? -0.601 14.141 7.479 1.00 44.72 104 LYS A O 1
ATOM 853 N N . SER A 1 105 ? -2.469 13.913 8.664 1.00 42.47 105 SER A N 1
ATOM 854 C CA . SER A 1 105 ? -3.360 13.940 7.480 1.00 42.47 105 SER A CA 1
ATOM 855 C C . SER A 1 105 ? -3.471 15.315 6.796 1.00 42.47 105 SER A C 1
ATOM 857 O O . SER A 1 105 ? -3.850 15.390 5.630 1.00 42.47 105 SER A O 1
ATOM 859 N N . LEU A 1 106 ? -3.136 16.407 7.499 1.00 37.91 106 LEU A N 1
ATOM 860 C CA . LEU A 1 106 ? -2.979 17.745 6.911 1.00 37.91 106 LEU A CA 1
ATOM 861 C C . LEU A 1 106 ? -1.665 17.859 6.113 1.00 37.91 106 LEU A C 1
ATOM 863 O O . LEU A 1 106 ? -1.537 18.736 5.261 1.00 37.91 106 LEU A O 1
ATOM 867 N N . LEU A 1 107 ? -0.721 16.940 6.344 1.00 42.56 107 LEU A N 1
ATOM 868 C CA . LEU A 1 107 ? 0.496 16.721 5.563 1.00 42.56 107 LEU A CA 1
ATOM 869 C C . LEU A 1 107 ? 0.463 15.303 4.962 1.00 42.56 107 LEU A C 1
ATOM 871 O O . LEU A 1 107 ? 1.315 14.485 5.313 1.00 42.56 107 LEU A O 1
ATOM 875 N N . PRO A 1 108 ? -0.525 14.992 4.096 1.00 49.06 108 PRO A N 1
ATOM 876 C CA . PRO A 1 108 ? -0.755 13.637 3.611 1.00 49.06 108 PRO A CA 1
ATOM 877 C C . PRO A 1 108 ? 0.548 13.033 3.094 1.00 49.06 108 PRO A C 1
ATOM 879 O O . PRO A 1 108 ? 1.275 13.674 2.322 1.00 49.06 108 PRO A O 1
ATOM 882 N N . GLU A 1 109 ? 0.854 11.819 3.556 1.00 55.97 109 GLU A N 1
ATOM 883 C CA . GLU A 1 109 ? 2.086 11.132 3.199 1.00 55.97 109 GLU A CA 1
ATOM 884 C C . GLU A 1 109 ? 2.146 11.011 1.672 1.00 55.97 109 GLU A C 1
ATOM 886 O O . GLU A 1 109 ? 1.229 10.519 1.008 1.00 55.97 109 GLU A O 1
ATOM 891 N N . ARG A 1 110 ? 3.165 11.649 1.087 1.00 61.84 110 ARG A N 1
ATOM 892 C CA . ARG A 1 110 ? 3.156 11.989 -0.338 1.00 61.84 110 ARG A CA 1
ATOM 893 C C . ARG A 1 110 ? 3.248 10.706 -1.153 1.00 61.84 110 ARG A C 1
ATOM 895 O O . ARG A 1 110 ? 4.217 9.970 -0.987 1.00 61.84 110 ARG A O 1
ATOM 902 N N . SER A 1 111 ? 2.296 10.494 -2.068 1.00 69.81 111 SER A N 1
ATOM 903 C CA . SER A 1 111 ? 2.423 9.466 -3.109 1.00 69.81 111 SER A CA 1
ATOM 904 C C . SER A 1 111 ? 3.798 9.590 -3.767 1.00 69.81 111 SER A C 1
ATOM 906 O O . SER A 1 111 ? 4.237 10.698 -4.112 1.00 69.81 111 SER A O 1
ATOM 908 N N . GLN A 1 112 ? 4.512 8.470 -3.836 1.00 79.62 112 GLN A N 1
ATOM 909 C CA . GLN A 1 112 ? 5.890 8.429 -4.305 1.00 79.62 112 GLN A CA 1
ATOM 910 C C . GLN A 1 112 ? 5.944 7.709 -5.637 1.00 79.62 112 GLN A C 1
ATOM 912 O O . GLN A 1 112 ? 5.633 6.526 -5.702 1.00 79.62 112 GLN A O 1
ATOM 917 N N . GLU A 1 113 ? 6.389 8.412 -6.673 1.00 87.75 113 GLU A N 1
ATOM 918 C CA . GLU A 1 113 ? 6.630 7.834 -7.989 1.00 87.75 113 GLU A CA 1
ATOM 919 C C . GLU A 1 113 ? 8.131 7.783 -8.283 1.00 87.75 113 GLU A C 1
ATOM 921 O O . GLU A 1 113 ? 8.903 8.690 -7.928 1.00 87.75 113 GLU A O 1
ATOM 926 N N . ARG A 1 114 ? 8.543 6.680 -8.902 1.00 89.62 114 ARG A N 1
ATOM 927 C CA . ARG A 1 114 ? 9.925 6.364 -9.239 1.00 89.62 114 ARG A CA 1
ATOM 928 C C . ARG A 1 114 ? 9.997 5.770 -10.637 1.00 89.62 114 ARG A C 1
ATOM 930 O O . ARG A 1 114 ? 9.178 4.926 -10.987 1.00 89.62 114 ARG A O 1
ATOM 937 N N . LEU A 1 115 ? 10.985 6.211 -11.406 1.00 91.06 115 LEU A N 1
ATOM 938 C CA . LEU A 1 115 ? 11.310 5.684 -12.731 1.00 91.06 115 LEU A CA 1
ATOM 939 C C . LEU A 1 115 ? 12.719 5.115 -12.726 1.00 91.06 115 LEU A C 1
ATOM 941 O O . LEU A 1 115 ? 13.610 5.727 -12.136 1.00 91.06 115 LEU A O 1
ATOM 945 N N . GLY A 1 116 ? 12.909 3.986 -13.396 1.00 90.62 116 GLY A N 1
ATOM 946 C CA . GLY A 1 116 ? 14.172 3.275 -13.423 1.00 90.62 116 GLY A CA 1
ATOM 947 C C . GLY A 1 116 ? 14.674 2.966 -14.825 1.00 90.62 116 GLY A C 1
ATOM 948 O O . GLY A 1 116 ? 13.891 2.654 -15.724 1.00 90.62 116 GLY A O 1
ATOM 949 N N . TRP A 1 117 ? 15.992 3.041 -14.972 1.00 91.06 117 TRP A N 1
ATOM 950 C CA . TRP A 1 117 ? 16.751 2.618 -16.145 1.00 91.06 117 TRP A CA 1
ATOM 951 C C . TRP A 1 117 ? 17.722 1.530 -15.711 1.00 91.06 117 TRP A C 1
ATOM 953 O O . TRP A 1 117 ? 18.304 1.624 -14.632 1.00 91.06 117 TRP A O 1
ATOM 963 N N . ASN A 1 118 ? 17.896 0.500 -16.531 1.00 89.50 118 ASN A N 1
ATOM 964 C CA . ASN A 1 118 ? 18.880 -0.554 -16.294 1.00 89.50 118 ASN A CA 1
ATOM 965 C C . ASN A 1 118 ? 20.262 -0.179 -16.865 1.00 89.50 118 ASN A C 1
ATOM 967 O O . ASN A 1 118 ? 21.278 -0.689 -16.394 1.00 89.50 118 ASN A O 1
ATOM 971 N N . GLU A 1 119 ? 20.307 0.720 -17.857 1.00 86.19 119 GLU A N 1
ATOM 972 C CA . GLU A 1 119 ? 21.493 1.048 -18.662 1.00 86.19 119 GLU A CA 1
ATOM 973 C C . GLU A 1 119 ? 21.634 2.578 -18.886 1.00 86.19 119 GLU A C 1
ATOM 975 O O . GLU A 1 119 ? 21.043 3.107 -19.829 1.00 86.19 119 GLU A O 1
ATOM 980 N N . PRO A 1 120 ? 22.431 3.313 -18.078 1.00 83.94 120 PRO A N 1
ATOM 981 C CA . PRO A 1 120 ? 23.046 2.884 -16.821 1.00 83.94 120 PRO A CA 1
ATOM 982 C C . PRO A 1 120 ? 21.997 2.677 -15.723 1.00 83.94 120 PRO A C 1
ATOM 984 O O . PRO A 1 120 ? 20.903 3.239 -15.780 1.00 83.94 120 PRO A O 1
ATOM 987 N N . LEU A 1 121 ? 22.347 1.876 -14.713 1.00 85.44 121 LEU A N 1
ATOM 988 C CA . LEU A 1 121 ? 21.434 1.567 -13.623 1.00 85.44 121 LEU A CA 1
ATOM 989 C C . LEU A 1 121 ? 21.148 2.811 -12.781 1.00 85.44 121 LEU A C 1
ATOM 991 O O . LEU A 1 121 ? 21.989 3.250 -11.996 1.00 85.44 121 LEU A O 1
ATOM 995 N N . GLU A 1 122 ? 19.945 3.349 -12.919 1.00 86.44 122 GLU A N 1
ATOM 996 C CA . GLU A 1 122 ? 19.556 4.596 -12.280 1.00 86.44 122 GLU A CA 1
ATOM 997 C C . GLU A 1 122 ? 18.093 4.592 -11.856 1.00 86.44 122 GLU A C 1
ATOM 999 O O . GLU A 1 122 ? 17.234 3.972 -12.482 1.00 86.44 122 GLU A O 1
ATOM 1004 N N . LEU A 1 123 ? 17.809 5.346 -10.794 1.00 87.00 123 LEU A N 1
ATOM 1005 C CA . LEU A 1 123 ? 16.477 5.509 -10.237 1.00 87.00 123 LEU A CA 1
ATOM 1006 C C . LEU A 1 123 ? 16.193 6.988 -9.976 1.00 87.00 123 LEU A C 1
ATOM 1008 O O . LEU A 1 123 ? 16.947 7.671 -9.286 1.00 87.00 123 LEU A O 1
ATOM 1012 N N . VAL A 1 124 ? 15.086 7.484 -10.524 1.00 89.00 124 VAL A N 1
ATOM 1013 C CA . VAL A 1 124 ? 14.714 8.900 -10.481 1.00 89.00 124 VAL A CA 1
ATOM 1014 C C . VAL A 1 124 ? 13.387 9.085 -9.756 1.00 89.00 124 VAL A C 1
ATOM 1016 O O . VAL A 1 124 ? 12.370 8.485 -10.106 1.00 89.00 124 VAL A O 1
ATOM 1019 N N . LYS A 1 125 ? 13.380 9.977 -8.760 1.00 88.19 125 LYS A N 1
ATOM 1020 C CA . LYS A 1 125 ? 12.175 10.438 -8.060 1.00 88.19 125 LYS A CA 1
ATOM 1021 C C . LYS A 1 125 ? 11.402 11.450 -8.884 1.00 88.19 125 LYS A C 1
ATOM 1023 O O . LYS A 1 125 ? 11.917 12.513 -9.220 1.00 88.19 125 LYS A O 1
ATOM 1028 N N . ILE A 1 126 ? 10.134 11.144 -9.139 1.00 85.38 126 ILE A N 1
ATOM 1029 C CA . ILE A 1 126 ? 9.229 12.031 -9.862 1.00 85.38 126 ILE A CA 1
ATOM 1030 C C . ILE A 1 126 ? 8.392 12.829 -8.870 1.00 85.38 126 ILE A C 1
ATOM 1032 O O . ILE A 1 126 ? 7.776 12.295 -7.947 1.00 85.38 126 ILE A O 1
ATOM 1036 N N . SER A 1 127 ? 8.385 14.148 -9.061 1.00 77.81 127 SER A N 1
ATOM 1037 C CA . SER A 1 127 ? 7.478 15.033 -8.341 1.00 77.81 127 SER A CA 1
ATOM 1038 C C . SER A 1 127 ? 6.064 14.896 -8.899 1.00 77.81 127 SER A C 1
ATOM 1040 O O . SER A 1 127 ? 5.857 14.940 -10.112 1.00 77.81 127 SER A O 1
ATOM 1042 N N . ARG A 1 128 ? 5.071 14.822 -8.007 1.00 69.75 128 ARG A N 1
ATOM 1043 C CA . ARG A 1 128 ? 3.651 14.863 -8.380 1.00 69.75 128 ARG A CA 1
ATOM 1044 C C . ARG A 1 128 ? 3.282 16.183 -9.066 1.00 69.75 128 ARG A C 1
ATOM 1046 O O . ARG A 1 128 ? 2.505 16.194 -10.022 1.00 69.75 128 ARG A O 1
ATOM 1053 N N . PHE A 1 129 ? 3.835 17.301 -8.591 1.00 72.25 129 PHE A N 1
ATOM 1054 C CA . PHE A 1 129 ? 3.577 18.614 -9.180 1.00 72.25 129 PHE A CA 1
ATOM 1055 C C . PHE A 1 129 ? 4.274 18.714 -10.532 1.00 72.25 129 PHE A C 1
ATOM 1057 O O . PHE A 1 129 ? 5.500 18.680 -10.620 1.00 72.25 129 PHE A O 1
ATOM 1064 N N . GLY A 1 130 ? 3.473 18.816 -11.592 1.00 71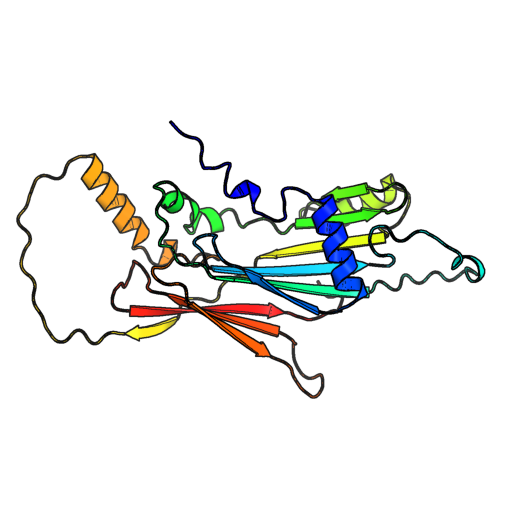.94 130 GLY A N 1
ATOM 1065 C CA . GLY A 1 130 ? 3.990 18.797 -12.953 1.00 71.94 130 GLY A CA 1
ATOM 1066 C C . GLY A 1 130 ? 4.510 17.424 -13.380 1.00 71.94 130 GLY A C 1
ATOM 1067 O O . GLY A 1 130 ? 5.422 17.386 -14.199 1.00 71.94 130 GLY A O 1
ATOM 1068 N N . ARG A 1 131 ? 3.933 16.317 -12.877 1.00 80.06 131 ARG A N 1
ATOM 1069 C CA . ARG A 1 131 ? 4.301 14.924 -13.215 1.00 80.06 131 ARG A C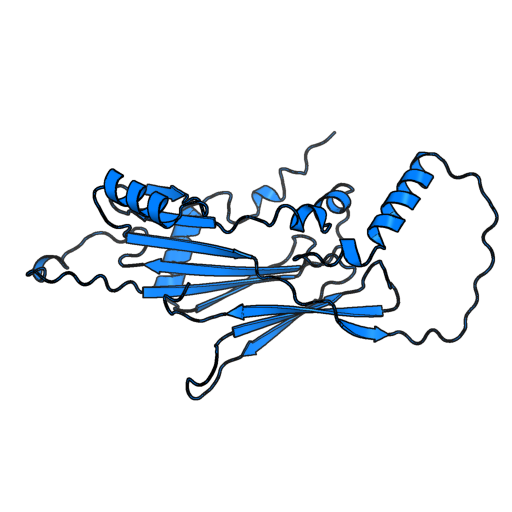A 1
ATOM 1070 C C . ARG A 1 131 ? 4.661 14.736 -14.690 1.00 80.06 131 ARG A C 1
ATOM 1072 O O . ARG A 1 131 ? 5.769 14.320 -14.996 1.00 80.06 131 ARG A O 1
ATOM 1079 N N . LYS A 1 132 ? 3.771 15.118 -15.618 1.00 82.62 132 LYS A N 1
ATOM 1080 C CA . LYS A 1 132 ? 4.018 15.000 -17.071 1.00 82.62 132 LYS A CA 1
ATOM 1081 C C . LYS A 1 132 ? 5.297 15.723 -17.510 1.00 82.62 132 LYS A C 1
ATOM 1083 O O . LYS A 1 132 ? 6.072 15.179 -18.288 1.00 82.62 132 LYS A O 1
ATOM 1088 N N . LYS A 1 133 ? 5.541 16.927 -16.981 1.00 83.81 133 LYS A N 1
ATOM 1089 C CA . LYS A 1 133 ? 6.746 17.721 -17.258 1.00 83.81 133 LYS A CA 1
ATOM 1090 C C . LYS A 1 133 ? 7.991 17.091 -16.628 1.00 83.81 133 LYS A C 1
ATOM 1092 O O . LYS A 1 133 ? 9.028 17.069 -17.275 1.00 83.81 133 LYS A O 1
ATOM 1097 N N . ALA A 1 134 ? 7.890 16.564 -15.407 1.00 81.62 134 ALA A N 1
ATOM 1098 C CA . ALA A 1 134 ? 8.987 15.888 -14.717 1.00 81.62 134 ALA A CA 1
ATOM 1099 C C . ALA A 1 134 ? 9.390 14.583 -15.424 1.00 81.62 134 ALA A C 1
ATOM 1101 O O . ALA A 1 134 ? 10.575 14.360 -15.653 1.00 81.62 134 ALA A O 1
ATOM 1102 N N . ILE A 1 135 ? 8.413 13.780 -15.856 1.00 82.19 135 ILE A N 1
ATOM 1103 C CA . ILE A 1 135 ? 8.641 12.585 -16.677 1.00 82.19 135 ILE A CA 1
ATOM 1104 C C . ILE A 1 135 ? 9.278 12.983 -18.012 1.00 82.19 135 ILE A C 1
ATOM 1106 O O . ILE A 1 135 ? 10.314 12.439 -18.377 1.00 82.19 135 ILE A O 1
ATOM 1110 N N . ALA A 1 136 ? 8.718 13.970 -18.719 1.00 82.38 136 ALA A N 1
ATOM 1111 C CA . ALA A 1 136 ? 9.271 14.427 -19.993 1.00 82.38 136 ALA A CA 1
ATOM 1112 C C . ALA A 1 136 ? 10.703 14.971 -19.853 1.00 82.38 136 ALA A C 1
ATOM 1114 O O . ALA A 1 136 ? 11.534 14.737 -20.725 1.00 82.38 136 ALA A O 1
ATOM 1115 N N . ALA A 1 137 ? 11.005 15.676 -18.761 1.00 80.06 137 ALA A N 1
ATOM 1116 C CA . ALA A 1 137 ? 12.349 16.160 -18.469 1.00 80.06 137 ALA A CA 1
ATOM 1117 C C . ALA A 1 137 ? 13.319 15.008 -18.180 1.00 80.06 137 ALA A C 1
ATOM 1119 O O . ALA A 1 137 ? 14.424 15.016 -18.716 1.00 80.06 137 ALA A O 1
ATOM 1120 N N . ALA A 1 138 ? 12.904 14.009 -17.393 1.00 81.25 138 ALA A N 1
ATOM 1121 C CA . ALA A 1 138 ? 13.711 12.822 -17.114 1.00 81.25 138 ALA A CA 1
ATOM 1122 C C . 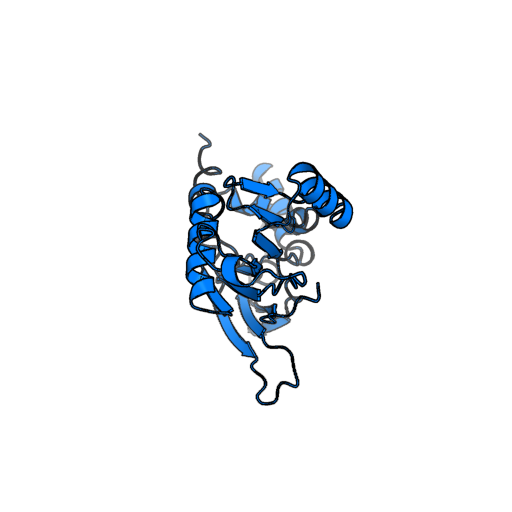ALA A 1 138 ? 14.010 12.036 -18.401 1.00 81.25 138 ALA A C 1
ATOM 1124 O O . ALA A 1 138 ? 15.170 11.773 -18.700 1.00 81.25 138 ALA A O 1
ATOM 1125 N N . VAL A 1 139 ? 12.985 11.770 -19.218 1.00 83.19 139 VAL A N 1
ATOM 1126 C CA . VAL A 1 139 ? 13.118 11.083 -20.514 1.00 83.19 139 VAL A CA 1
ATOM 1127 C C . VAL A 1 139 ? 14.013 11.865 -21.477 1.00 83.19 139 VAL A C 1
ATOM 1129 O O . VAL A 1 139 ? 14.875 11.280 -22.124 1.00 83.19 139 VAL A O 1
ATOM 1132 N N . ARG A 1 140 ? 13.861 13.195 -21.565 1.00 79.38 140 ARG A N 1
ATOM 1133 C CA . ARG A 1 140 ? 14.725 14.035 -22.415 1.00 79.38 140 ARG A CA 1
ATOM 1134 C C . ARG A 1 140 ? 16.174 14.040 -21.946 1.00 79.38 140 ARG A C 1
ATOM 1136 O O . ARG A 1 140 ? 17.066 13.962 -22.779 1.00 79.38 140 ARG A O 1
ATOM 1143 N N . ASN A 1 141 ? 16.402 14.140 -20.638 1.00 77.81 141 ASN A N 1
ATOM 1144 C CA . ASN A 1 141 ? 17.744 14.124 -20.061 1.00 77.81 141 ASN A CA 1
ATOM 1145 C C . ASN A 1 141 ? 18.445 12.787 -20.351 1.00 77.81 141 ASN A C 1
ATOM 1147 O O . ASN A 1 141 ? 19.588 12.779 -20.794 1.00 77.81 141 ASN A O 1
ATOM 1151 N N . LYS A 1 142 ? 17.727 11.670 -20.187 1.00 80.62 142 LYS A N 1
ATOM 1152 C CA . LYS A 1 142 ? 18.256 10.314 -20.396 1.00 80.62 142 LYS A CA 1
ATOM 1153 C C . LYS A 1 142 ? 18.208 9.831 -21.841 1.00 80.62 142 LYS A C 1
ATOM 1155 O O . LYS A 1 142 ? 18.697 8.743 -22.128 1.00 80.62 142 LYS A O 1
ATOM 1160 N N . GLN A 1 143 ? 17.608 10.619 -22.734 1.00 80.19 143 GLN A N 1
ATOM 1161 C CA . GLN A 1 143 ? 17.418 10.307 -24.155 1.00 80.19 143 GLN A CA 1
ATOM 1162 C C . GLN A 1 143 ? 16.810 8.911 -24.398 1.00 80.19 143 GLN A C 1
ATOM 1164 O O . GLN A 1 143 ? 17.052 8.278 -25.421 1.00 80.19 143 GLN A O 1
ATOM 1169 N N . SER A 1 144 ? 16.022 8.416 -23.444 1.00 82.31 144 SER A N 1
ATOM 1170 C CA . SER A 1 144 ? 15.458 7.067 -23.448 1.00 82.31 144 SER A CA 1
ATOM 1171 C C . SER A 1 144 ? 14.235 6.998 -22.536 1.00 82.31 144 SER A C 1
ATOM 1173 O O . SER A 1 144 ? 14.082 7.786 -21.597 1.00 82.31 144 SER A O 1
ATOM 1175 N N . LEU A 1 145 ? 13.336 6.059 -22.831 1.00 85.88 145 LEU A N 1
ATOM 1176 C CA . LEU A 1 145 ? 12.210 5.743 -21.957 1.00 85.88 145 LEU A CA 1
ATOM 1177 C C . LEU A 1 145 ? 12.699 4.920 -20.756 1.00 85.88 145 LEU A C 1
ATOM 1179 O O . LEU A 1 145 ? 13.663 4.173 -20.908 1.00 85.88 145 LEU A O 1
ATOM 1183 N N . PRO A 1 146 ? 12.054 5.044 -19.585 1.00 88.50 146 PRO A N 1
ATOM 1184 C CA . PRO A 1 146 ? 12.362 4.189 -18.447 1.00 88.50 146 PRO A CA 1
ATOM 1185 C C . PRO A 1 146 ? 12.010 2.731 -18.761 1.00 88.50 146 PRO A C 1
ATOM 1187 O O . PRO A 1 146 ? 10.969 2.458 -19.362 1.00 88.50 146 PRO A O 1
ATOM 1190 N N . ASP A 1 147 ? 12.848 1.809 -18.300 1.00 89.88 147 ASP A N 1
ATOM 1191 C CA . ASP A 1 147 ? 12.627 0.365 -18.420 1.00 89.88 147 ASP A CA 1
ATOM 1192 C C . ASP A 1 147 ? 11.496 -0.105 -17.486 1.00 89.88 147 ASP A C 1
ATOM 1194 O O . ASP A 1 147 ? 10.722 -1.012 -17.808 1.00 89.88 147 ASP A O 1
ATOM 1198 N N . TRP A 1 148 ? 11.378 0.543 -16.324 1.00 91.56 148 TRP A N 1
ATOM 1199 C CA . TRP A 1 148 ? 10.388 0.236 -15.297 1.00 91.56 148 TRP A CA 1
ATOM 1200 C C . TRP A 1 148 ? 10.076 1.455 -14.421 1.00 91.56 148 TRP A C 1
ATOM 1202 O O . TRP A 1 148 ? 10.743 2.491 -14.464 1.00 91.56 148 TRP A O 1
ATOM 1212 N N . GLY A 1 149 ? 9.041 1.345 -13.600 1.00 91.62 149 GLY A N 1
ATOM 1213 C CA . GLY A 1 149 ? 8.717 2.336 -12.589 1.00 91.62 149 GLY A CA 1
ATOM 1214 C C . GLY A 1 149 ? 7.733 1.803 -11.564 1.00 91.62 149 GLY A C 1
ATOM 1215 O O . GLY A 1 149 ? 7.133 0.743 -11.739 1.00 91.62 149 GLY A O 1
ATOM 1216 N N . TYR A 1 150 ? 7.587 2.539 -10.470 1.00 91.38 150 TYR A N 1
ATOM 1217 C CA . TYR A 1 150 ? 6.576 2.237 -9.471 1.00 91.38 150 TYR A CA 1
ATOM 1218 C C . TYR A 1 150 ? 5.988 3.492 -8.841 1.00 91.38 150 TYR A C 1
ATOM 1220 O O . TYR A 1 150 ? 6.620 4.552 -8.789 1.00 91.38 150 TYR A O 1
ATOM 1228 N N . ARG A 1 151 ? 4.766 3.347 -8.332 1.00 8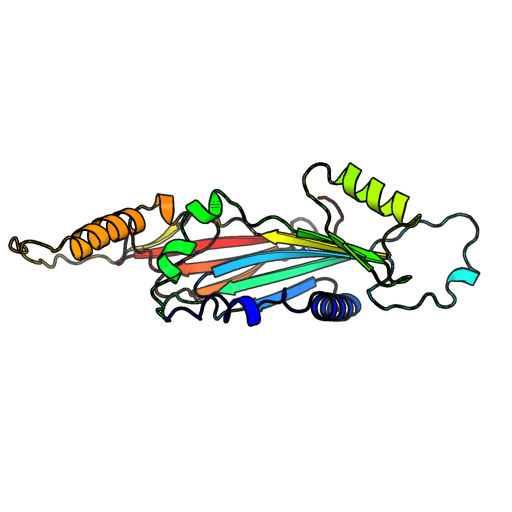9.00 151 ARG A N 1
ATOM 1229 C CA . ARG A 1 151 ? 4.028 4.366 -7.592 1.00 89.00 151 ARG A CA 1
ATOM 1230 C C . ARG A 1 151 ? 3.480 3.768 -6.308 1.00 89.00 151 ARG A C 1
ATOM 1232 O O . ARG A 1 151 ? 2.870 2.706 -6.348 1.00 89.00 151 ARG A O 1
ATOM 1239 N N . ILE A 1 152 ? 3.691 4.456 -5.193 1.00 87.56 152 ILE A N 1
ATOM 1240 C CA . ILE A 1 152 ? 3.158 4.091 -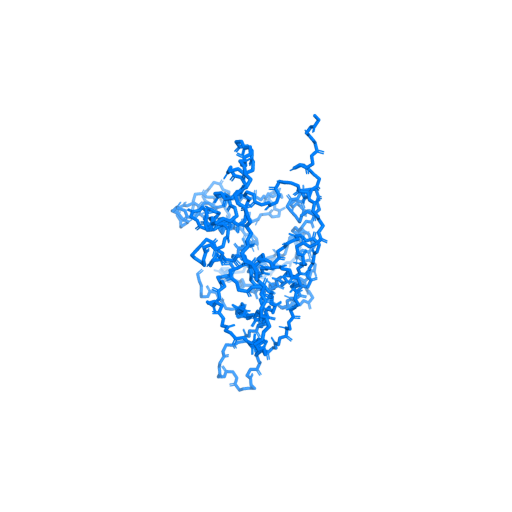3.879 1.00 87.56 152 ILE A CA 1
ATOM 1241 C C . ILE A 1 152 ? 2.052 5.073 -3.515 1.00 87.56 152 ILE A C 1
ATOM 1243 O O . ILE A 1 152 ? 2.313 6.271 -3.400 1.00 87.56 152 ILE A O 1
ATOM 1247 N N . ASP A 1 153 ? 0.851 4.554 -3.287 1.00 85.69 153 ASP A N 1
ATOM 1248 C CA . ASP A 1 153 ? -0.336 5.309 -2.914 1.00 85.69 153 ASP A CA 1
ATOM 1249 C C . ASP A 1 153 ? -0.856 4.842 -1.549 1.00 85.69 153 ASP A C 1
ATOM 1251 O O . ASP A 1 153 ? -1.147 3.663 -1.335 1.00 85.69 153 ASP A O 1
ATOM 1255 N N . TRP A 1 154 ? -0.987 5.787 -0.617 1.00 83.31 154 TRP A N 1
ATOM 1256 C CA . TRP A 1 154 ? -1.618 5.554 0.680 1.00 83.31 154 TRP A CA 1
ATOM 1257 C C . TRP A 1 154 ? -3.131 5.530 0.514 1.00 83.31 154 TRP A C 1
ATOM 1259 O O . TRP A 1 154 ? -3.729 6.464 -0.031 1.00 83.31 154 TRP A O 1
ATOM 1269 N N . ILE A 1 155 ? -3.752 4.451 0.974 1.00 84.88 155 ILE A N 1
ATOM 1270 C CA . ILE A 1 155 ? -5.179 4.235 0.790 1.00 84.88 155 ILE A CA 1
ATOM 1271 C C . ILE A 1 155 ? -5.928 4.938 1.907 1.00 84.88 155 ILE A C 1
ATOM 1273 O O . ILE A 1 155 ? -5.686 4.711 3.092 1.00 84.88 155 ILE A O 1
ATOM 1277 N N . LYS A 1 156 ? -6.866 5.798 1.509 1.00 84.56 156 LYS A N 1
ATOM 1278 C CA . LYS A 1 156 ? -7.697 6.521 2.463 1.00 84.56 156 LYS A CA 1
ATOM 1279 C C . LYS A 1 156 ? -8.587 5.555 3.219 1.00 84.56 156 LYS A C 1
ATOM 1281 O O . LYS A 1 156 ? -9.266 4.706 2.639 1.00 84.56 156 LYS A O 1
ATOM 1286 N N . ARG A 1 157 ? -8.627 5.755 4.525 1.00 83.50 157 ARG A N 1
ATOM 1287 C CA . ARG A 1 157 ? -9.492 5.002 5.417 1.00 83.50 157 ARG A CA 1
ATOM 1288 C C . ARG A 1 157 ? -10.941 5.458 5.258 1.00 83.50 157 ARG A C 1
ATOM 1290 O O . ARG A 1 157 ? -11.230 6.656 5.288 1.00 83.50 157 ARG A O 1
ATOM 1297 N N . GLN A 1 158 ? -11.877 4.519 5.173 1.00 87.81 158 GLN A N 1
ATOM 1298 C CA . GLN A 1 158 ? -13.296 4.841 5.318 1.00 87.81 158 GLN A CA 1
ATOM 1299 C C . GLN A 1 158 ? -13.611 5.301 6.750 1.00 87.81 158 GLN A C 1
ATOM 1301 O O . GLN A 1 158 ? -12.943 4.924 7.714 1.00 87.81 158 GLN A O 1
ATOM 1306 N N . LYS A 1 159 ? -14.659 6.118 6.906 1.00 84.44 159 LYS A N 1
ATOM 1307 C CA . LYS A 1 159 ? -15.086 6.608 8.226 1.00 84.44 159 LYS A CA 1
ATOM 1308 C C . LYS A 1 159 ? -15.377 5.445 9.176 1.00 84.44 159 LYS A C 1
ATOM 1310 O O . LYS A 1 159 ? -16.018 4.473 8.778 1.00 84.44 159 LYS A O 1
ATOM 1315 N N . ALA A 1 160 ? -14.953 5.596 10.430 1.00 84.94 160 ALA A N 1
ATOM 1316 C CA . ALA A 1 160 ? -15.204 4.612 11.474 1.00 84.94 160 ALA A CA 1
ATOM 1317 C C . ALA A 1 160 ? -16.711 4.425 11.699 1.00 84.94 160 ALA A C 1
ATOM 1319 O O . ALA A 1 160 ? -17.463 5.401 11.817 1.00 84.94 160 ALA A O 1
ATOM 1320 N N . ARG A 1 161 ? -17.136 3.165 11.773 1.00 87.25 161 ARG A N 1
ATOM 1321 C CA . ARG A 1 161 ? -18.511 2.737 12.041 1.00 87.25 161 ARG A CA 1
ATOM 1322 C C . ARG A 1 161 ? -18.552 1.974 13.358 1.00 87.25 161 ARG A C 1
ATOM 1324 O O . ARG A 1 161 ? -17.618 1.248 13.687 1.00 87.25 161 ARG A O 1
ATOM 1331 N N . LEU A 1 162 ? -19.629 2.147 14.114 1.00 85.81 162 LEU A N 1
ATOM 1332 C CA . LEU A 1 162 ? -19.847 1.407 15.352 1.00 85.81 162 LEU A CA 1
ATOM 1333 C C . LEU A 1 162 ? -20.026 -0.082 15.027 1.00 85.81 162 LEU A C 1
ATOM 1335 O O . LEU A 1 162 ? -20.831 -0.419 14.162 1.00 85.81 162 LEU A O 1
ATOM 1339 N N . PHE A 1 163 ? -19.258 -0.947 15.688 1.00 84.81 163 PHE A N 1
ATOM 1340 C CA . PHE A 1 163 ? -19.370 -2.399 15.552 1.00 84.81 163 PHE A CA 1
ATOM 1341 C C . PHE A 1 163 ? -20.087 -3.004 16.756 1.00 84.81 163 PHE A C 1
ATOM 1343 O O . PHE A 1 163 ? -21.085 -3.697 16.597 1.00 84.81 163 PHE A O 1
ATOM 1350 N N . LEU A 1 164 ? -19.600 -2.702 17.961 1.00 81.25 164 LEU A N 1
ATOM 1351 C CA . LEU A 1 164 ? -20.208 -3.131 19.216 1.00 81.25 164 LEU A CA 1
ATOM 1352 C C . LEU A 1 164 ? -20.262 -1.944 20.169 1.00 81.25 164 LEU A C 1
ATOM 1354 O O . LEU A 1 164 ? -19.243 -1.305 20.438 1.00 81.25 164 LEU A O 1
ATOM 1358 N N . GLN A 1 165 ? -21.450 -1.668 20.690 1.00 73.06 165 GLN A N 1
ATOM 1359 C CA . GLN A 1 165 ? -21.634 -0.782 21.828 1.00 73.06 165 GLN A CA 1
ATOM 1360 C C . GLN A 1 165 ? -21.824 -1.666 23.050 1.00 73.06 165 GLN A C 1
ATOM 1362 O O . GLN A 1 165 ? -22.724 -2.501 23.063 1.00 73.06 165 GLN A O 1
ATOM 1367 N N . HIS A 1 166 ? -20.961 -1.531 24.051 1.00 61.94 166 HIS A N 1
ATOM 1368 C CA . HIS A 1 166 ? -21.194 -2.226 25.303 1.00 61.94 166 HIS A CA 1
ATOM 1369 C C . HIS A 1 166 ? -22.412 -1.580 25.977 1.00 61.94 166 HIS A C 1
ATOM 1371 O O . HIS A 1 166 ? -22.404 -0.375 26.240 1.00 61.94 166 HIS A O 1
ATOM 1377 N N . GLU A 1 167 ? -23.472 -2.354 26.224 1.00 53.41 167 GLU A N 1
ATOM 1378 C CA . GLU A 1 167 ? -24.564 -1.914 27.089 1.00 53.41 167 GLU A CA 1
ATOM 1379 C C . GLU A 1 167 ? -23.986 -1.756 28.493 1.00 53.41 167 GLU A C 1
ATOM 1381 O O . GLU A 1 167 ? -23.703 -2.724 29.201 1.00 53.41 167 GLU A O 1
ATOM 1386 N N . THR A 1 168 ? -23.737 -0.518 28.900 1.00 49.81 168 THR A N 1
ATOM 1387 C CA . THR A 1 168 ? -23.435 -0.235 30.292 1.00 49.81 168 THR A CA 1
ATOM 1388 C C . THR A 1 168 ? -24.723 -0.408 31.084 1.00 49.81 168 THR A C 1
ATOM 1390 O O . THR A 1 168 ? -25.524 0.512 31.242 1.00 49.81 168 THR A O 1
ATOM 1393 N N . GLY A 1 169 ? -24.918 -1.619 31.610 1.00 42.81 169 GLY A N 1
ATOM 1394 C CA . GLY A 1 169 ? -25.729 -1.813 32.801 1.00 42.81 169 GLY A CA 1
ATOM 1395 C C . GLY A 1 169 ? -25.328 -0.756 33.832 1.00 42.81 169 GLY A C 1
ATOM 1396 O O . GLY A 1 169 ? -24.144 -0.554 34.106 1.00 42.81 169 GLY A O 1
ATOM 1397 N N . ILE A 1 170 ? -26.330 -0.031 34.322 1.00 46.38 170 ILE A N 1
ATOM 1398 C CA . ILE A 1 170 ? -26.235 1.095 35.251 1.00 46.38 170 ILE A CA 1
ATOM 1399 C C . ILE A 1 170 ? -25.301 0.742 36.415 1.00 46.38 170 ILE A C 1
ATOM 1401 O O . ILE A 1 170 ? -25.719 0.081 37.358 1.00 46.38 170 ILE A O 1
ATOM 1405 N N . LEU A 1 171 ? -24.056 1.220 36.391 1.00 37.38 171 LEU A N 1
ATOM 1406 C CA . LEU A 1 171 ? -23.157 1.173 37.544 1.00 37.38 171 LEU A CA 1
ATOM 1407 C C . LEU A 1 171 ? -22.338 2.467 37.636 1.00 37.38 171 LEU A C 1
ATOM 1409 O O . LEU A 1 171 ? -21.269 2.630 37.060 1.00 37.38 171 LEU A O 1
ATOM 1413 N N . SER A 1 172 ? -22.927 3.404 38.383 1.00 44.91 172 SER A N 1
ATOM 1414 C CA . SER A 1 172 ? -22.297 4.301 39.359 1.00 44.91 172 SER A CA 1
ATOM 1415 C C . SER A 1 172 ? -20.762 4.346 39.389 1.00 44.91 172 SER A C 1
ATOM 1417 O O . SER A 1 172 ? -20.115 3.380 39.786 1.00 44.91 172 SER A O 1
ATOM 1419 N N . SER A 1 173 ? -20.190 5.542 39.220 1.00 35.72 173 SER A N 1
ATOM 1420 C CA . SER A 1 173 ? -19.169 5.989 40.175 1.00 35.72 173 SER A CA 1
ATOM 1421 C C . SER A 1 173 ? -19.090 7.518 40.292 1.00 35.72 173 SER A C 1
ATOM 1423 O O . SER A 1 173 ? -18.653 8.246 39.412 1.00 35.72 173 SER A O 1
ATOM 1425 N N . LYS A 1 174 ? -19.578 7.979 41.445 1.00 36.69 174 LYS A N 1
ATOM 1426 C CA . LYS A 1 174 ? -18.886 8.847 42.408 1.00 36.69 174 LYS A CA 1
ATOM 1427 C C . LYS A 1 174 ? -18.038 10.006 41.856 1.00 36.69 174 LYS A C 1
ATOM 1429 O O . LYS A 1 174 ? -16.911 9.835 41.410 1.00 36.69 174 LYS A O 1
ATOM 1434 N N . SER A 1 175 ? -18.571 11.203 42.110 1.00 42.00 175 SER A N 1
ATOM 1435 C CA . SER A 1 175 ? -17.867 12.462 42.394 1.00 42.00 175 SER A CA 1
ATOM 1436 C C . SER A 1 175 ? -16.396 12.284 42.808 1.00 42.00 175 SER A C 1
ATOM 1438 O O . SER A 1 175 ? -16.093 11.776 43.893 1.00 42.00 175 SER A O 1
ATOM 1440 N N . ALA A 1 176 ? -15.482 12.739 41.948 1.00 39.28 176 ALA A N 1
ATOM 1441 C CA . ALA A 1 176 ? -14.071 12.889 42.268 1.00 39.28 176 ALA A CA 1
ATOM 1442 C C . ALA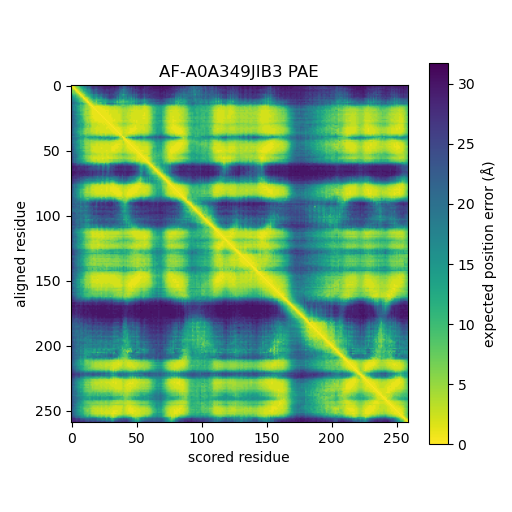 A 1 176 ? -13.825 14.301 42.820 1.00 39.28 176 ALA A C 1
ATOM 1444 O O . ALA A 1 176 ? -14.008 15.306 42.136 1.00 39.28 176 ALA A O 1
ATOM 1445 N N . LYS A 1 177 ? -13.417 14.356 44.090 1.00 42.62 177 LYS A N 1
ATOM 1446 C CA . LYS A 1 177 ? -13.041 15.573 44.816 1.00 42.62 177 LYS A CA 1
ATOM 1447 C C . LYS A 1 177 ? -11.930 16.343 44.088 1.00 42.62 177 LYS A C 1
ATOM 1449 O O . LYS A 1 177 ? -10.926 15.757 43.686 1.00 42.62 177 LYS A O 1
ATOM 1454 N N . ASN A 1 178 ? -12.093 17.665 44.027 1.00 42.75 178 ASN A N 1
ATOM 1455 C CA . ASN A 1 178 ? -11.095 18.646 43.596 1.00 42.75 178 ASN A CA 1
ATOM 1456 C C . ASN A 1 178 ? -9.749 18.431 44.314 1.00 42.75 178 ASN A C 1
ATOM 1458 O O . ASN A 1 178 ? -9.602 18.771 45.487 1.00 42.75 178 ASN A O 1
ATOM 1462 N N . LYS A 1 179 ? -8.751 17.913 43.594 1.00 53.59 179 LYS A N 1
ATOM 1463 C CA . LYS A 1 179 ? -7.330 18.069 43.930 1.00 53.59 179 LYS A CA 1
ATOM 1464 C C . LYS A 1 179 ? -6.723 19.047 42.929 1.00 53.59 179 LYS A C 1
ATOM 1466 O O . LYS A 1 179 ? -6.970 18.926 41.731 1.00 53.59 179 LYS A O 1
ATOM 1471 N N . GLN A 1 180 ? -5.949 20.020 43.411 1.00 57.38 180 GLN A N 1
ATOM 1472 C CA . GLN A 1 180 ? -5.217 20.930 42.532 1.00 57.38 180 GLN A CA 1
ATOM 1473 C C . GLN A 1 180 ? -4.227 20.128 41.679 1.00 57.38 180 GLN A C 1
ATOM 1475 O O . GLN A 1 180 ? -3.257 19.572 42.185 1.00 57.38 180 GLN A O 1
ATOM 1480 N N . LEU A 1 181 ? -4.516 20.049 40.382 1.00 57.50 181 LEU A N 1
ATOM 1481 C CA . LEU A 1 181 ? -3.691 19.370 39.387 1.00 57.50 181 LEU A CA 1
ATOM 1482 C C . LEU A 1 181 ? -2.491 20.245 39.012 1.00 57.50 181 LEU A C 1
ATOM 1484 O O . LEU A 1 181 ? -2.655 21.447 38.766 1.00 57.50 181 LEU A O 1
ATOM 1488 N N . SER A 1 182 ? -1.309 19.629 38.933 1.00 73.00 182 SER A N 1
ATOM 1489 C CA . SER A 1 182 ? -0.069 20.291 38.509 1.00 73.00 182 SER A CA 1
ATOM 1490 C C . SER A 1 182 ? -0.162 20.788 37.059 1.00 73.00 182 SER A C 1
ATOM 1492 O O . SER A 1 182 ? -0.966 20.290 36.271 1.00 73.00 182 SER A O 1
ATOM 1494 N N . LEU A 1 183 ? 0.676 21.756 36.667 1.00 66.12 183 LEU A N 1
ATOM 1495 C CA . LEU A 1 183 ? 0.725 22.276 35.287 1.00 66.12 183 LEU A CA 1
ATOM 1496 C C . LEU A 1 183 ? 0.924 21.167 34.243 1.00 66.12 183 LEU A C 1
ATOM 1498 O O . LEU A 1 183 ? 0.270 21.177 33.204 1.00 66.12 183 LEU A O 1
ATOM 1502 N N . VAL A 1 184 ? 1.759 20.173 34.557 1.00 64.69 184 VAL A N 1
ATOM 1503 C CA . VAL A 1 184 ? 1.978 18.994 33.710 1.00 64.69 184 VAL A CA 1
ATOM 1504 C C . VAL A 1 184 ? 0.692 18.176 33.594 1.00 64.69 184 VAL A C 1
ATOM 1506 O O . VAL A 1 184 ? 0.288 17.839 32.489 1.00 64.69 184 VAL A O 1
ATOM 1509 N N . GLN A 1 185 ? -0.014 17.921 34.700 1.00 65.25 185 GLN A N 1
ATOM 1510 C CA . GLN A 1 185 ? -1.291 17.195 34.681 1.00 65.25 185 GLN A CA 1
ATOM 1511 C C . GLN A 1 185 ? -2.402 17.953 33.940 1.00 65.25 185 GLN A C 1
ATOM 1513 O O . GLN A 1 185 ? -3.212 17.330 33.259 1.00 65.25 185 GLN A O 1
ATOM 1518 N N . ARG A 1 186 ? -2.434 19.289 34.018 1.00 65.56 186 ARG A N 1
ATOM 1519 C CA . ARG A 1 186 ? -3.358 20.123 33.230 1.00 65.56 186 ARG A CA 1
ATOM 1520 C C . ARG A 1 186 ? -3.041 20.056 31.740 1.00 65.56 186 ARG A C 1
ATOM 1522 O O . ARG A 1 186 ? -3.954 19.914 30.934 1.00 65.56 186 ARG A O 1
ATOM 1529 N N . LEU A 1 187 ? -1.759 20.096 31.374 1.00 64.31 187 LEU A N 1
ATOM 1530 C CA . LEU A 1 187 ? -1.328 19.904 29.991 1.00 64.31 187 LEU A CA 1
ATOM 1531 C C . LEU A 1 187 ? -1.705 18.502 29.490 1.00 64.31 187 LEU A C 1
ATOM 1533 O O . LEU A 1 187 ? -2.226 18.373 28.387 1.00 64.31 187 LEU A O 1
ATOM 1537 N N . TRP A 1 188 ? -1.556 17.469 30.325 1.00 61.12 188 TRP A N 1
ATOM 1538 C CA . TRP A 1 188 ? -2.036 16.112 30.039 1.00 61.12 188 TRP A CA 1
ATOM 1539 C C . TRP A 1 188 ? -3.554 16.037 29.880 1.00 61.12 188 TRP A C 1
ATOM 1541 O O . TRP A 1 188 ? -4.037 15.339 28.991 1.00 61.12 188 TRP A O 1
ATOM 1551 N N . GLN A 1 189 ? -4.329 16.766 30.684 1.00 66.69 189 GLN A N 1
ATOM 1552 C CA . GLN A 1 189 ? -5.778 16.859 30.496 1.00 66.69 189 GLN A CA 1
ATOM 1553 C C . GLN A 1 189 ? -6.132 17.517 29.161 1.00 66.69 189 GLN A C 1
ATOM 1555 O O . GLN A 1 189 ? -6.984 17.006 28.447 1.00 66.69 189 GLN A O 1
ATOM 1560 N N . ILE A 1 190 ? -5.443 18.588 28.769 1.00 65.12 190 ILE A N 1
ATOM 1561 C CA . ILE A 1 190 ? -5.666 19.254 27.477 1.00 65.12 190 ILE A CA 1
ATOM 1562 C C . ILE A 1 190 ? -5.287 18.334 26.313 1.00 65.12 190 ILE A C 1
ATOM 1564 O O . ILE A 1 190 ? -6.068 18.178 25.378 1.00 65.12 190 ILE A O 1
ATOM 1568 N N . ILE A 1 191 ? -4.123 17.682 26.387 1.00 62.69 191 ILE A N 1
ATOM 1569 C CA . ILE A 1 191 ? -3.676 16.699 25.396 1.00 62.69 191 ILE A CA 1
ATOM 1570 C C . ILE A 1 191 ? -4.709 15.572 25.321 1.00 62.69 191 ILE A C 1
ATOM 1572 O O . ILE A 1 191 ? -5.283 15.358 24.264 1.00 62.69 191 ILE A O 1
ATOM 1576 N N . SER A 1 192 ? -5.046 14.905 26.424 1.00 62.84 192 SER A N 1
ATOM 1577 C CA . SER A 1 192 ? -6.043 13.821 26.430 1.00 62.84 192 SER A CA 1
ATOM 1578 C C . SER A 1 192 ? -7.430 14.247 25.926 1.00 62.84 192 SER A C 1
ATOM 1580 O O . SER A 1 192 ? -8.077 13.469 25.229 1.00 62.84 192 SER A O 1
ATOM 1582 N N . LEU A 1 193 ? -7.880 15.475 26.202 1.00 64.50 193 LEU A N 1
ATOM 1583 C CA . LEU A 1 193 ? -9.124 16.031 25.656 1.00 64.50 193 LEU A CA 1
ATOM 1584 C C . LEU A 1 193 ? -9.042 16.238 24.139 1.00 64.50 193 LEU A C 1
ATOM 1586 O O . LEU A 1 193 ? -9.981 15.887 23.427 1.00 64.50 193 LEU A O 1
ATOM 1590 N N . LEU A 1 194 ? -7.914 16.743 23.632 1.00 63.34 194 LEU A N 1
ATOM 1591 C CA . LEU A 1 194 ? -7.648 16.822 22.194 1.00 63.34 194 LEU A CA 1
ATOM 1592 C C . LEU A 1 194 ? -7.604 15.418 21.574 1.00 63.34 194 LEU A C 1
ATOM 1594 O O . LEU A 1 194 ? -8.2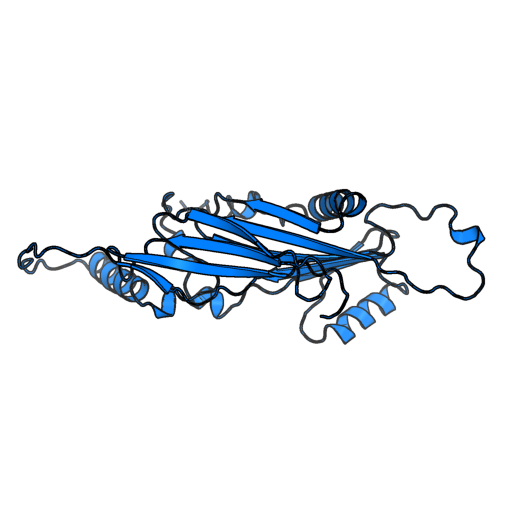35 15.173 20.552 1.00 63.34 194 LEU A O 1
ATOM 1598 N N . TRP A 1 195 ? -6.950 14.461 22.228 1.00 57.34 195 TRP A N 1
ATOM 1599 C CA . TRP A 1 195 ? -6.890 13.068 21.788 1.00 57.34 195 TRP A CA 1
ATOM 1600 C C . TRP A 1 195 ? -8.251 12.383 21.783 1.00 57.34 195 TRP A C 1
ATOM 1602 O O . TRP A 1 195 ? -8.484 11.543 20.928 1.00 57.34 195 TRP A O 1
ATOM 1612 N N . ARG A 1 196 ? -9.177 12.757 22.669 1.00 62.62 196 ARG A N 1
ATOM 1613 C CA . ARG A 1 196 ? -10.569 12.278 22.666 1.00 62.62 196 ARG A CA 1
ATOM 1614 C C . ARG A 1 196 ? -11.437 12.924 21.587 1.00 62.62 196 ARG A C 1
ATOM 1616 O O . ARG A 1 196 ? -12.575 12.504 21.398 1.00 62.62 196 ARG A O 1
ATOM 1623 N N . ASN A 1 197 ? -10.941 13.931 20.871 1.00 65.25 197 ASN A N 1
ATOM 1624 C CA . ASN A 1 197 ? -11.698 14.531 19.786 1.00 65.25 197 ASN A CA 1
ATOM 1625 C C . ASN A 1 197 ? -11.755 13.570 18.590 1.00 65.25 197 ASN A C 1
ATOM 1627 O O . ASN A 1 197 ? -10.740 13.276 17.953 1.00 65.25 197 ASN A O 1
ATOM 1631 N N . ARG A 1 198 ? -12.970 13.132 18.246 1.00 62.38 198 ARG A N 1
ATOM 1632 C CA . ARG A 1 198 ? -13.255 12.269 17.092 1.00 62.38 198 ARG A CA 1
ATOM 1633 C C . ARG A 1 198 ? -12.634 12.788 15.797 1.00 62.38 198 ARG A C 1
ATOM 1635 O O . ARG A 1 198 ? -12.092 12.007 15.022 1.00 62.38 198 ARG A O 1
ATOM 1642 N N . TRP A 1 199 ? -12.639 14.105 15.591 1.00 59.28 199 TRP A N 1
ATOM 1643 C CA . TRP A 1 199 ? -12.067 14.715 14.393 1.00 59.28 199 TRP A CA 1
ATOM 1644 C C . TRP A 1 199 ? -10.556 14.478 14.270 1.00 59.28 199 TRP A C 1
ATOM 1646 O O . TRP A 1 199 ? -10.069 14.289 13.158 1.00 59.28 199 TRP A O 1
ATOM 1656 N N . LEU A 1 200 ? -9.816 14.448 15.388 1.00 58.06 200 LEU A N 1
ATOM 1657 C CA . LEU A 1 200 ? -8.360 14.259 15.393 1.00 58.06 200 LEU A CA 1
ATOM 1658 C C . LEU A 1 200 ? -7.943 12.810 15.124 1.00 58.06 200 LEU A C 1
ATOM 1660 O O . LEU A 1 200 ? -6.875 12.587 14.561 1.00 58.06 200 LEU A O 1
ATOM 1664 N N . GLN A 1 201 ? -8.788 11.845 15.474 1.00 60.88 201 GLN A N 1
ATOM 1665 C CA . GLN A 1 201 ? -8.556 10.415 15.250 1.00 60.88 201 GLN A CA 1
ATOM 1666 C C . GLN A 1 201 ? -9.198 9.898 13.939 1.00 60.88 201 GLN A C 1
ATOM 1668 O O . GLN A 1 201 ? -9.002 8.747 13.541 1.00 60.88 201 GLN A O 1
ATOM 1673 N N . GLU A 1 202 ? -9.927 10.749 13.207 1.00 62.00 202 GLU A N 1
ATOM 1674 C CA . GLU A 1 202 ? -10.513 10.450 11.892 1.00 62.00 202 GLU A CA 1
ATOM 1675 C C . GLU A 1 202 ? -9.498 10.480 10.710 1.00 62.00 202 GLU A C 1
ATOM 1677 O O . GLU A 1 202 ? -9.912 10.523 9.556 1.00 62.00 202 GLU A O 1
ATOM 1682 N N . GLY A 1 203 ? -8.180 10.413 10.960 1.00 61.97 203 GLY A N 1
ATOM 1683 C CA . GLY A 1 203 ? -7.121 10.388 9.928 1.00 61.97 203 GLY A CA 1
ATOM 1684 C C . GLY A 1 203 ? -7.054 9.117 9.055 1.00 61.97 203 GLY A C 1
ATOM 1685 O O . GLY A 1 203 ? -7.892 8.226 9.179 1.00 61.97 203 GLY A O 1
ATOM 1686 N N . ASP A 1 204 ? -6.059 9.033 8.164 1.00 56.75 204 ASP A N 1
ATOM 1687 C CA . ASP A 1 204 ? -5.863 7.880 7.260 1.00 56.75 204 ASP A CA 1
ATOM 1688 C C . ASP A 1 204 ? -5.300 6.635 7.975 1.00 56.75 204 ASP A C 1
ATOM 1690 O O . ASP A 1 204 ? -5.447 5.521 7.481 1.00 56.75 204 ASP A O 1
ATOM 1694 N N . GLU A 1 205 ? -4.715 6.799 9.161 1.00 57.78 205 GLU A N 1
ATOM 1695 C CA . GLU A 1 205 ? -4.178 5.728 10.012 1.00 57.78 205 GLU A CA 1
ATOM 1696 C C . GLU A 1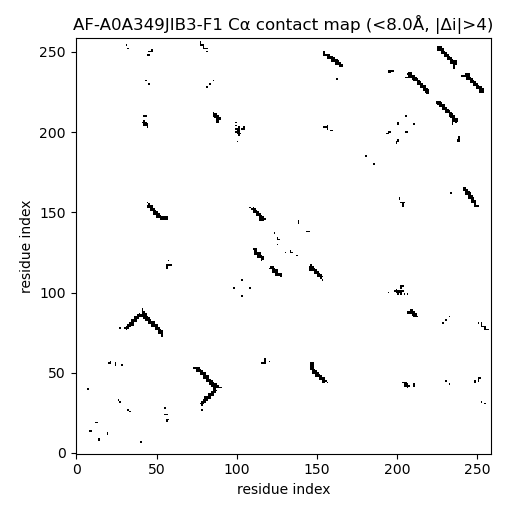 205 ? -5.126 5.442 11.194 1.00 57.78 205 GLU A C 1
ATOM 1698 O O . GLU A 1 205 ? -5.835 6.333 11.677 1.00 57.78 205 GLU A O 1
ATOM 1703 N N . ILE A 1 206 ? -5.158 4.195 11.678 1.00 53.59 206 ILE A N 1
ATOM 1704 C CA . ILE A 1 206 ? -5.908 3.804 12.886 1.00 53.59 206 ILE A CA 1
ATOM 1705 C C . ILE A 1 206 ? -4.961 3.629 14.063 1.00 53.59 206 ILE A C 1
ATOM 1707 O O . ILE A 1 206 ? -4.074 2.777 14.035 1.00 53.59 206 ILE A O 1
ATOM 1711 N N . VAL A 1 207 ? -5.234 4.379 15.126 1.00 56.91 207 VAL A N 1
ATOM 1712 C CA . VAL A 1 207 ? -4.519 4.329 16.399 1.00 56.91 207 VAL A CA 1
ATOM 1713 C C . VAL A 1 207 ? -5.522 3.925 17.469 1.00 56.91 207 VAL A C 1
ATOM 1715 O O . VAL A 1 207 ? -6.381 4.717 17.853 1.00 56.91 207 VAL A O 1
ATOM 1718 N N . GLY A 1 208 ? -5.448 2.673 17.908 1.00 57.00 208 GLY A N 1
ATOM 1719 C CA . GLY A 1 208 ? -6.427 2.092 18.813 1.00 57.00 208 GLY A CA 1
ATOM 1720 C C . GLY A 1 208 ? -5.819 1.058 19.745 1.00 57.00 208 GLY A C 1
ATOM 1721 O O . GLY A 1 208 ? -4.839 0.377 19.423 1.00 57.00 208 GLY A O 1
ATOM 1722 N N . SER A 1 209 ? -6.428 0.935 20.921 1.00 54.88 209 SER A N 1
ATOM 1723 C CA . SER A 1 209 ? -6.144 -0.159 21.842 1.00 54.88 209 SER A CA 1
ATOM 1724 C C . SER A 1 209 ? -6.785 -1.416 21.250 1.00 54.88 209 SER A C 1
ATOM 1726 O O . SER A 1 209 ? -8.010 -1.490 21.164 1.00 54.88 209 SER A O 1
ATOM 1728 N N . SER A 1 210 ? -5.955 -2.363 20.800 1.00 60.56 210 SER A N 1
ATOM 1729 C CA . SER A 1 210 ? -6.340 -3.584 20.066 1.00 60.56 210 SER A CA 1
ATOM 1730 C C . SER A 1 210 ? -6.752 -3.336 18.608 1.00 60.56 210 SER A C 1
ATOM 1732 O O . SER A 1 210 ? -7.932 -3.208 18.309 1.00 60.56 210 SER A O 1
ATOM 1734 N N . ASN A 1 211 ? -5.776 -3.320 17.696 1.00 71.25 211 ASN A N 1
ATOM 1735 C CA . ASN A 1 211 ? -6.023 -3.298 16.253 1.00 71.25 211 ASN A CA 1
ATOM 1736 C C . ASN A 1 211 ? -6.060 -4.741 15.727 1.00 71.25 211 ASN A C 1
ATOM 1738 O O . ASN A 1 211 ? -5.016 -5.376 15.598 1.00 71.25 211 ASN A O 1
ATOM 1742 N N . ILE A 1 212 ? -7.252 -5.261 15.431 1.00 83.50 212 ILE A N 1
ATOM 1743 C CA . ILE A 1 212 ? -7.431 -6.559 14.760 1.00 83.50 212 ILE A CA 1
ATOM 1744 C C . ILE A 1 212 ? -7.928 -6.290 13.345 1.00 83.50 212 ILE A C 1
ATOM 1746 O O . ILE A 1 212 ? -8.924 -5.590 13.170 1.00 83.50 212 ILE A O 1
ATOM 1750 N N . ALA A 1 213 ? -7.257 -6.848 12.339 1.00 88.19 213 ALA A N 1
ATOM 1751 C CA . ALA A 1 213 ? -7.660 -6.707 10.947 1.00 88.19 213 ALA A CA 1
ATOM 1752 C C . ALA A 1 213 ? -8.181 -8.024 10.369 1.00 88.19 213 ALA A C 1
ATOM 1754 O O . ALA A 1 213 ? -7.531 -9.060 10.477 1.00 88.19 213 ALA A O 1
ATOM 1755 N N . ILE A 1 214 ? -9.334 -7.953 9.708 1.00 91.75 214 ILE A N 1
ATOM 1756 C CA . ILE A 1 214 ? -9.877 -9.020 8.871 1.00 91.75 214 ILE A CA 1
ATOM 1757 C C . ILE A 1 214 ? -9.628 -8.638 7.417 1.00 91.75 214 ILE A C 1
ATOM 1759 O O . ILE A 1 214 ? -10.011 -7.547 6.986 1.00 91.75 214 ILE A O 1
ATOM 1763 N N . VAL A 1 215 ? -9.001 -9.545 6.671 1.00 94.31 215 VAL A N 1
ATOM 1764 C CA . VAL A 1 215 ? -8.734 -9.380 5.242 1.00 94.31 215 VAL A CA 1
ATOM 1765 C C . VAL A 1 215 ? -9.724 -10.217 4.446 1.00 94.31 215 VAL A C 1
ATOM 1767 O O . VAL A 1 215 ? -9.864 -11.414 4.690 1.00 94.31 215 VAL A O 1
ATOM 1770 N N . SER A 1 216 ? -10.399 -9.590 3.490 1.00 94.88 216 SER A N 1
ATOM 1771 C CA . SER A 1 216 ? -11.276 -10.265 2.539 1.00 94.88 216 SER A CA 1
ATOM 1772 C C . SER A 1 216 ? -10.912 -9.898 1.105 1.00 94.88 216 SER A C 1
ATOM 1774 O O . SER A 1 216 ? -10.339 -8.841 0.835 1.00 94.88 216 SER A O 1
ATOM 1776 N N . PHE A 1 217 ? -11.242 -10.792 0.177 1.00 94.12 217 PHE A N 1
ATOM 1777 C CA . PHE A 1 217 ? -10.979 -10.613 -1.245 1.00 94.12 217 PHE A CA 1
ATOM 1778 C C . PHE A 1 217 ? -12.288 -10.405 -1.990 1.00 94.12 217 PHE A C 1
ATOM 1780 O O . PHE A 1 217 ? -13.221 -11.195 -1.852 1.00 94.12 217 PHE A O 1
ATOM 1787 N N . GLN A 1 218 ? -12.335 -9.349 -2.792 1.00 93.25 218 GLN A N 1
ATOM 1788 C CA . GLN A 1 218 ? -13.365 -9.141 -3.792 1.00 93.25 218 GLN A CA 1
ATOM 1789 C C . GLN A 1 218 ? -12.810 -9.618 -5.132 1.00 93.25 218 GLN A C 1
ATOM 1791 O O . GLN A 1 218 ? -11.874 -9.023 -5.672 1.00 93.25 218 GLN A O 1
ATOM 1796 N N . TRP A 1 219 ? -13.367 -10.716 -5.642 1.00 90.88 219 TRP A N 1
ATOM 1797 C CA . TRP A 1 219 ? -12.929 -11.331 -6.891 1.00 90.88 219 TRP A CA 1
ATOM 1798 C C . TRP A 1 219 ? -14.133 -11.733 -7.754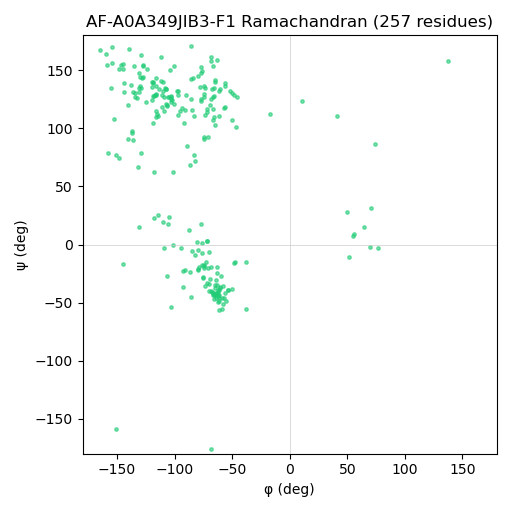 1.00 90.88 219 TRP A C 1
ATOM 1800 O O . TRP A 1 219 ? -14.656 -12.837 -7.599 1.00 90.88 219 TRP A O 1
ATOM 1810 N N . PRO A 1 220 ? -14.613 -10.834 -8.629 1.00 87.12 220 PRO A N 1
ATOM 1811 C CA . PRO A 1 220 ? -15.746 -11.113 -9.510 1.00 87.12 220 PRO A CA 1
ATOM 1812 C C . PRO A 1 220 ? -15.421 -12.228 -10.513 1.00 87.12 220 PRO A C 1
ATOM 1814 O O . PRO A 1 220 ? -14.307 -12.283 -11.041 1.00 87.12 220 PRO A O 1
ATOM 1817 N N . ALA A 1 221 ? -16.389 -13.112 -10.771 1.00 76.56 221 ALA A N 1
ATOM 1818 C CA . ALA A 1 221 ? -16.213 -14.280 -11.638 1.00 76.56 221 ALA A CA 1
ATOM 1819 C C . ALA A 1 221 ? -16.155 -13.919 -13.135 1.00 76.56 221 ALA A C 1
ATOM 1821 O O . ALA A 1 221 ? -15.347 -14.492 -13.862 1.00 76.56 221 ALA A O 1
ATOM 1822 N N . ASP A 1 222 ? -16.932 -12.920 -13.569 1.00 71.62 222 ASP A N 1
ATOM 1823 C CA . ASP A 1 222 ? -17.216 -12.678 -14.995 1.00 71.62 222 ASP A CA 1
ATOM 1824 C C . ASP A 1 222 ? -16.562 -11.403 -15.556 1.00 71.62 222 ASP A C 1
ATOM 1826 O O . ASP A 1 222 ? -16.993 -10.855 -16.566 1.00 71.62 222 ASP A O 1
ATOM 1830 N N . GLY A 1 223 ? -15.526 -10.885 -14.887 1.00 64.81 223 GLY A N 1
ATOM 1831 C CA . GLY A 1 223 ? -14.869 -9.626 -15.273 1.00 64.81 223 GLY A CA 1
ATOM 1832 C C . GLY A 1 223 ? -15.717 -8.368 -15.043 1.00 64.81 223 GLY A C 1
ATOM 1833 O O . GLY A 1 223 ? -15.228 -7.261 -15.256 1.00 64.81 223 GLY A O 1
ATOM 1834 N N . ASP A 1 224 ? -16.952 -8.531 -14.569 1.00 65.69 224 ASP A N 1
ATOM 1835 C CA . ASP A 1 224 ? -17.863 -7.448 -14.226 1.00 65.69 224 ASP A CA 1
ATOM 1836 C C . ASP A 1 224 ? -17.648 -7.046 -12.758 1.00 65.69 224 ASP A C 1
ATOM 1838 O O . ASP A 1 224 ? -18.249 -7.583 -11.823 1.00 65.69 224 ASP A O 1
ATOM 1842 N N . GLY A 1 225 ? -16.668 -6.167 -12.543 1.00 73.50 225 GLY A N 1
ATOM 1843 C CA . GLY A 1 225 ? -16.362 -5.582 -11.241 1.00 73.50 225 GLY A CA 1
ATOM 1844 C C . GLY A 1 225 ? -14.871 -5.500 -10.924 1.00 73.50 225 GLY A C 1
ATOM 1845 O O . GLY A 1 225 ? -14.042 -6.243 -11.446 1.00 73.50 225 GLY A O 1
ATOM 1846 N N . GLU A 1 226 ? -14.540 -4.594 -10.010 1.00 87.44 226 GLU A N 1
ATOM 1847 C CA . GLU A 1 226 ? -13.167 -4.340 -9.583 1.00 87.44 226 GLU A CA 1
ATOM 1848 C C . GLU A 1 226 ? -12.644 -5.461 -8.675 1.00 87.44 226 GLU A C 1
ATOM 1850 O O . GLU A 1 226 ? -13.277 -5.823 -7.673 1.00 87.44 226 GLU A O 1
ATOM 1855 N N . LYS A 1 227 ? -11.459 -5.991 -8.996 1.00 92.31 227 LYS A N 1
ATOM 1856 C CA . LYS A 1 227 ? -10.721 -6.885 -8.097 1.00 92.31 227 LYS A CA 1
ATOM 1857 C C . LYS A 1 227 ? -10.111 -6.061 -6.980 1.00 92.31 227 LYS A C 1
ATOM 1859 O O . LYS A 1 227 ? -9.363 -5.122 -7.241 1.00 92.31 227 LYS A O 1
ATOM 1864 N N . ALA A 1 228 ? -10.356 -6.443 -5.734 1.00 94.88 228 ALA A N 1
ATOM 1865 C CA . ALA A 1 228 ? -9.841 -5.700 -4.592 1.00 94.88 228 ALA A CA 1
ATOM 1866 C C . ALA A 1 228 ? -9.507 -6.602 -3.408 1.00 94.88 228 ALA A C 1
ATOM 1868 O O . ALA A 1 228 ? -10.084 -7.676 -3.224 1.00 94.88 228 ALA A O 1
ATOM 1869 N N . VAL A 1 229 ? -8.588 -6.129 -2.572 1.00 95.94 229 VAL A N 1
ATOM 1870 C CA . VAL A 1 229 ? -8.405 -6.646 -1.219 1.00 95.94 229 VAL A CA 1
ATOM 1871 C C . VAL A 1 229 ? -8.917 -5.613 -0.224 1.00 95.94 229 VAL A C 1
ATOM 1873 O O . VAL A 1 229 ? -8.657 -4.414 -0.340 1.00 95.94 229 VAL A O 1
ATOM 1876 N N . ILE A 1 230 ? -9.692 -6.087 0.741 1.00 95.50 230 ILE A N 1
ATOM 1877 C CA . ILE A 1 230 ? -10.392 -5.263 1.716 1.00 95.50 230 ILE A CA 1
ATOM 1878 C C . ILE A 1 230 ? -9.829 -5.589 3.092 1.00 95.50 230 ILE A C 1
ATOM 1880 O O . ILE A 1 230 ? -9.762 -6.753 3.481 1.00 95.50 230 ILE A O 1
ATOM 1884 N N . GLN A 1 231 ? -9.446 -4.558 3.839 1.00 93.69 231 GLN A N 1
ATOM 1885 C CA . GLN A 1 231 ? -8.989 -4.683 5.219 1.00 93.69 231 GLN A CA 1
ATOM 1886 C C . GLN A 1 231 ? -9.991 -3.991 6.140 1.00 93.69 231 GLN A C 1
ATOM 1888 O O . GLN A 1 231 ? -10.100 -2.765 6.140 1.00 93.69 231 GLN A O 1
ATOM 1893 N N . ASN A 1 232 ? -10.716 -4.771 6.938 1.00 93.19 232 ASN A N 1
ATOM 1894 C CA . ASN A 1 232 ? -11.577 -4.259 8.000 1.00 93.19 232 ASN A CA 1
ATOM 1895 C C . ASN A 1 232 ? -10.806 -4.292 9.314 1.00 93.19 232 ASN A C 1
ATOM 1897 O O . ASN A 1 232 ? -10.457 -5.366 9.796 1.00 93.19 232 ASN A O 1
ATOM 1901 N N . VAL A 1 233 ? -10.541 -3.128 9.891 1.00 89.56 233 VAL A N 1
ATOM 1902 C CA . VAL A 1 233 ? -9.782 -2.998 11.133 1.00 89.56 233 VAL A CA 1
ATOM 1903 C C . VAL A 1 233 ? -10.733 -2.640 12.261 1.00 89.56 233 VAL A C 1
ATOM 1905 O O . VAL A 1 233 ? -11.371 -1.589 12.221 1.00 89.56 233 VAL A O 1
ATOM 1908 N N . TYR A 1 234 ? -10.793 -3.502 13.265 1.00 88.81 234 TYR A N 1
ATOM 1909 C CA . TYR A 1 234 ? -11.564 -3.343 14.489 1.00 88.81 234 TYR A CA 1
ATOM 1910 C C . TYR A 1 234 ? -10.656 -2.799 15.577 1.00 88.81 234 TYR A C 1
ATOM 1912 O O . TYR A 1 234 ? -9.543 -3.297 15.762 1.00 88.81 234 TYR A O 1
ATOM 1920 N N . TRP A 1 235 ? -11.129 -1.775 16.277 1.00 84.75 235 TRP A N 1
ATOM 1921 C CA . TRP A 1 235 ? -10.344 -1.080 17.284 1.00 84.75 235 TRP A CA 1
ATOM 1922 C C . TRP A 1 235 ? -11.227 -0.413 18.332 1.00 84.75 235 TRP A C 1
ATOM 1924 O O . TRP A 1 235 ? -12.398 -0.106 18.090 1.00 84.75 235 TRP A O 1
ATOM 1934 N N . ARG A 1 236 ? -10.660 -0.186 19.520 1.00 81.75 236 ARG A N 1
ATOM 1935 C CA . ARG A 1 236 ? -11.306 0.617 20.561 1.00 81.75 236 ARG A CA 1
ATOM 1936 C C . ARG A 1 236 ? -10.844 2.064 20.452 1.00 81.75 236 ARG A C 1
ATOM 1938 O O . ARG A 1 236 ? -9.647 2.325 20.622 1.00 81.75 236 ARG A O 1
ATOM 1945 N N . PRO A 1 237 ? -11.754 3.010 20.179 1.00 76.56 237 PRO A N 1
ATOM 1946 C CA . PRO A 1 237 ? -11.380 4.402 20.072 1.00 76.56 237 PRO A CA 1
ATOM 1947 C C . PRO A 1 237 ? -11.221 5.040 21.446 1.00 76.56 237 PRO A C 1
ATOM 1949 O O . PRO A 1 237 ? -12.005 4.788 22.361 1.00 76.56 237 PRO A O 1
ATOM 1952 N N . LEU A 1 238 ? -10.265 5.964 21.586 1.00 71.62 238 LEU A N 1
ATOM 1953 C CA . LEU A 1 238 ? -10.079 6.661 22.869 1.00 71.62 238 LEU A CA 1
ATOM 1954 C C . LEU A 1 238 ? -11.250 7.606 23.196 1.00 71.62 238 LEU A C 1
ATOM 1956 O O . LEU A 1 238 ? -11.419 7.992 24.351 1.00 71.62 238 LEU A O 1
ATOM 1960 N N . TRP A 1 239 ? -12.050 7.994 22.193 1.00 72.12 239 TRP A N 1
ATOM 1961 C CA . TRP A 1 239 ? -13.233 8.846 22.367 1.00 72.12 239 TRP A CA 1
ATOM 1962 C C . TRP A 1 239 ? -14.461 8.086 22.897 1.00 72.12 239 TRP A C 1
ATOM 1964 O O . TRP A 1 239 ? -15.391 8.713 23.395 1.00 72.12 239 TRP A O 1
ATOM 1974 N N . ALA A 1 240 ? -14.487 6.758 22.770 1.00 73.25 240 ALA A N 1
ATOM 1975 C CA . ALA A 1 240 ? -15.566 5.894 23.247 1.00 73.25 240 ALA A CA 1
ATOM 1976 C C . ALA A 1 240 ? -14.965 4.538 23.663 1.00 73.25 240 ALA A C 1
ATOM 1978 O O . ALA A 1 240 ? -15.098 3.557 22.926 1.00 73.25 240 ALA A O 1
ATOM 1979 N N . PRO A 1 241 ? -14.268 4.490 24.815 1.00 72.00 241 PRO A N 1
ATOM 1980 C CA . PRO A 1 241 ? -13.472 3.331 25.231 1.00 72.00 241 PRO A CA 1
ATOM 1981 C C . PRO A 1 241 ? -14.309 2.063 25.453 1.00 72.00 241 PRO A C 1
ATOM 1983 O O . PRO A 1 241 ? -13.792 0.959 25.296 1.00 72.00 241 PRO A O 1
ATOM 1986 N N . ASP A 1 242 ? -15.603 2.225 25.739 1.00 81.81 242 ASP A N 1
ATOM 1987 C CA . ASP A 1 242 ? -16.572 1.138 25.935 1.00 81.81 242 ASP A CA 1
ATOM 1988 C C . ASP A 1 242 ? -17.232 0.680 24.621 1.00 81.81 242 ASP A C 1
ATOM 1990 O O . ASP A 1 242 ? -18.244 -0.020 24.615 1.00 81.81 242 ASP A O 1
ATOM 1994 N N . SER A 1 243 ? -16.690 1.101 23.480 1.00 82.12 243 SER A N 1
ATOM 1995 C CA . SER A 1 243 ? -17.170 0.699 22.163 1.00 82.12 243 SER A CA 1
ATOM 1996 C C . SER A 1 243 ? -16.054 0.071 21.343 1.00 82.12 243 SER A C 1
ATOM 1998 O O . SER A 1 243 ? -14.876 0.401 21.483 1.00 82.12 243 SER A O 1
ATOM 2000 N N . VAL A 1 244 ? -16.441 -0.833 20.454 1.00 86.06 244 VAL A N 1
ATOM 2001 C CA . VAL A 1 244 ? -15.600 -1.284 19.352 1.00 86.06 244 VAL A CA 1
ATOM 2002 C C . VAL A 1 244 ? -16.133 -0.624 18.097 1.00 86.06 244 VAL A C 1
ATOM 2004 O O . VAL A 1 244 ? -17.323 -0.716 17.784 1.00 86.06 244 VAL A O 1
ATOM 2007 N N . VAL A 1 245 ? -15.248 0.041 17.371 1.00 87.56 245 VAL A N 1
ATOM 2008 C CA . VAL A 1 245 ? -15.540 0.576 16.045 1.00 87.56 245 VAL A CA 1
ATOM 2009 C C . VAL A 1 245 ? -14.730 -0.197 15.018 1.00 87.56 245 VAL A C 1
ATOM 2011 O O . VAL A 1 245 ? -13.742 -0.855 15.350 1.00 87.56 245 VAL A O 1
ATOM 2014 N N . TYR A 1 246 ? -15.143 -0.120 13.761 1.00 89.75 246 TYR A N 1
ATOM 2015 C CA . TYR A 1 246 ? -14.355 -0.634 12.658 1.00 89.75 246 TYR A CA 1
ATOM 2016 C C . TYR A 1 246 ? -14.238 0.394 11.542 1.00 89.75 246 TYR A C 1
ATOM 2018 O O . TYR A 1 246 ? -15.147 1.193 11.300 1.00 89.75 246 TYR A O 1
ATOM 2026 N N . SER A 1 247 ? -13.101 0.367 10.863 1.00 89.38 247 SER A N 1
ATOM 2027 C CA . SER A 1 247 ? -12.846 1.151 9.662 1.00 89.38 247 SER A CA 1
ATOM 2028 C C . SER A 1 247 ? -12.364 0.228 8.553 1.00 89.38 247 SER A C 1
ATOM 2030 O O . SER A 1 247 ? -11.774 -0.817 8.822 1.00 89.38 247 SER A O 1
ATOM 2032 N N . GLN A 1 248 ? -12.600 0.622 7.308 1.00 92.94 248 GLN A N 1
ATOM 2033 C CA . GLN A 1 248 ? -12.276 -0.195 6.146 1.00 92.94 248 GLN A CA 1
ATOM 2034 C C . GLN A 1 248 ? -11.255 0.504 5.249 1.00 92.94 248 GLN A C 1
ATOM 2036 O O . GLN A 1 248 ? -11.372 1.704 4.989 1.00 92.94 248 GLN A O 1
ATOM 2041 N N . TYR A 1 249 ? -10.303 -0.270 4.738 1.00 91.25 249 TYR A N 1
ATOM 2042 C CA . TYR A 1 249 ? -9.492 0.077 3.578 1.00 91.25 249 TYR A CA 1
ATOM 2043 C C . TYR A 1 249 ? -9.918 -0.788 2.398 1.00 91.25 249 TYR A C 1
ATOM 2045 O O . TYR A 1 249 ? -10.093 -1.998 2.543 1.00 91.25 249 TYR A O 1
ATOM 2053 N N . PHE A 1 250 ? -10.073 -0.158 1.239 1.00 94.38 250 PHE A N 1
ATOM 2054 C CA . PHE A 1 250 ? -10.373 -0.825 -0.021 1.00 94.38 250 PHE A CA 1
ATOM 2055 C C . PHE A 1 250 ? -9.192 -0.603 -0.961 1.00 94.38 250 PHE A C 1
ATOM 2057 O O . PHE A 1 250 ? -8.888 0.540 -1.306 1.00 94.38 250 PHE A O 1
ATOM 2064 N N . VAL A 1 251 ? -8.499 -1.678 -1.328 1.00 93.12 251 VAL A N 1
ATOM 2065 C CA . VAL A 1 251 ? -7.295 -1.610 -2.156 1.00 93.12 251 VAL A CA 1
ATOM 2066 C C . VAL A 1 251 ? -7.553 -2.297 -3.488 1.00 93.12 251 VAL A C 1
ATOM 2068 O O . VAL A 1 251 ? -7.686 -3.519 -3.546 1.00 93.12 251 VAL A O 1
ATOM 2071 N N . SER A 1 252 ? -7.578 -1.503 -4.557 1.00 93.56 252 SER A N 1
ATOM 2072 C CA . SER A 1 252 ? -7.701 -1.997 -5.928 1.00 93.56 252 SER A CA 1
ATOM 2073 C C . SER A 1 252 ? -6.529 -2.898 -6.317 1.00 93.56 252 SER A C 1
ATOM 2075 O O . SER A 1 252 ? -5.362 -2.530 -6.143 1.00 93.56 252 SER A O 1
ATOM 2077 N N . LEU A 1 253 ? -6.836 -4.053 -6.899 1.00 93.38 253 LEU A N 1
ATOM 2078 C CA . LEU A 1 253 ? -5.890 -5.009 -7.478 1.00 93.38 253 LEU A CA 1
ATOM 2079 C C . LEU A 1 253 ? -5.917 -4.985 -9.015 1.00 93.38 253 LEU A C 1
ATOM 2081 O O . LEU A 1 253 ? -5.446 -5.933 -9.661 1.00 93.38 253 LEU A O 1
ATOM 2085 N N . GLU A 1 254 ? -6.468 -3.921 -9.602 1.00 90.56 254 GLU A N 1
ATOM 2086 C CA . GLU A 1 254 ? -6.492 -3.738 -11.048 1.00 90.56 254 GLU A CA 1
ATOM 2087 C C . GLU A 1 254 ? -5.095 -3.507 -11.608 1.00 90.56 254 GLU A C 1
ATOM 2089 O O . GLU A 1 254 ? -4.309 -2.709 -11.092 1.00 90.56 254 GLU A O 1
ATOM 2094 N N . THR A 1 255 ? -4.804 -4.221 -12.691 1.00 84.31 255 THR A N 1
ATOM 2095 C CA . THR A 1 255 ? -3.514 -4.221 -13.389 1.00 84.31 255 THR A CA 1
ATOM 2096 C C . THR A 1 255 ? -3.591 -3.428 -14.692 1.00 84.31 255 THR A C 1
ATOM 2098 O O . THR A 1 255 ? -2.823 -3.687 -15.605 1.00 84.31 255 THR A O 1
ATOM 2101 N N . ASN A 1 256 ? -4.534 -2.495 -14.815 1.00 75.81 256 ASN A N 1
ATOM 2102 C CA . ASN A 1 256 ? -4.666 -1.643 -15.995 1.00 75.81 256 ASN A CA 1
ATOM 2103 C C . ASN A 1 256 ? -4.055 -0.261 -15.722 1.00 75.81 256 ASN A C 1
ATOM 2105 O O . ASN A 1 256 ? -3.957 0.178 -14.577 1.00 75.81 256 ASN A O 1
ATOM 2109 N N . LYS A 1 257 ? -3.609 0.413 -16.787 1.00 59.22 257 LYS A N 1
ATOM 2110 C CA . LYS A 1 257 ? -2.841 1.672 -16.754 1.00 59.22 257 LYS A CA 1
ATOM 2111 C C . LYS A 1 257 ? -3.657 2.912 -16.347 1.00 59.22 257 LYS A C 1
ATOM 2113 O O . LYS A 1 257 ? -3.115 4.016 -16.355 1.00 59.22 257 LYS A O 1
ATOM 2118 N N . ASP A 1 258 ? -4.928 2.767 -16.008 1.00 45.28 258 ASP A N 1
ATOM 2119 C CA . ASP A 1 258 ? -5.839 3.903 -15.881 1.00 45.28 258 ASP A CA 1
ATOM 2120 C C . ASP A 1 258 ? -5.704 4.603 -14.516 1.00 45.28 258 ASP A C 1
ATOM 2122 O O . ASP A 1 258 ? -6.571 4.473 -13.665 1.00 45.28 258 ASP A O 1
ATOM 2126 N N . ASP A 1 259 ? -4.588 5.324 -14.321 1.00 40.78 259 ASP A N 1
ATOM 2127 C CA . ASP A 1 259 ? -4.389 6.399 -13.322 1.00 40.78 259 ASP A CA 1
ATOM 2128 C C . ASP A 1 259 ? -3.265 7.392 -13.717 1.00 40.78 259 ASP A C 1
ATOM 2130 O O . ASP A 1 259 ? -2.054 7.077 -13.536 1.00 40.78 259 ASP A O 1
#

Solvent-accessible surface area (backbone atoms only — not comparable to full-atom values): 15103 Å² total; per-residue (Å²): 142,88,88,59,90,68,55,70,61,63,76,41,74,76,71,44,58,69,61,45,48,49,50,52,33,59,50,51,78,76,34,61,64,47,79,46,82,46,60,88,68,43,31,27,43,37,36,38,34,43,36,37,30,71,41,54,71,77,60,73,96,71,81,71,72,85,69,74,71,96,69,89,74,85,71,65,44,46,27,27,35,40,39,43,35,39,14,39,44,85,71,88,56,95,66,62,68,83,62,69,36,29,71,41,53,75,55,55,77,71,64,45,36,38,41,27,34,61,84,70,75,45,78,45,80,49,52,76,80,56,36,72,57,45,50,51,49,52,30,59,74,66,73,44,80,64,30,26,36,40,36,40,40,72,40,67,45,46,78,75,38,86,71,43,75,62,81,75,72,91,71,88,81,76,89,79,79,94,68,93,70,51,73,67,56,48,50,48,48,53,50,51,54,51,62,34,33,64,75,36,60,66,30,52,49,47,73,22,62,56,41,49,67,49,78,49,76,44,74,55,90,80,75,74,60,77,36,28,45,34,40,41,36,36,25,24,38,79,64,44,69,67,28,35,30,33,30,40,35,75,42,78,57,65,53,69,85,90,123

Nearest PDB structures (foldseek):
  1pn2-assembly2_C  TM=4.687E-01  e=1.092E+00  Candida tropicalis
  5ksh-assembly2_B  TM=4.808E-01  e=2.562E+00  Neisseria gonorrhoeae
  6vbl-assembly1_A  TM=4.040E-01  e=2.041E+00  Neisseria gonorrhoeae
  8vbz-assembly1_A  TM=4.235E-01  e=4.273E+00  Neisseria gonorrhoeae
  6xqy-assembly2_B  TM=3.950E-01  e=2.420E+00  Neisseria gonorrhoeae

Secondary structure (DSSP, 8-state):
----TTTTTSSSTTS-HHHHHHHHHHHHHH-SEEEEEE--SSSEEEEEEEEEESS-TT----SGGGG-SS------EEEEEEEEEE--S-S--TTHHHHSSHHHHTSPPPPEEEEEEETTEEEEEEPSTTHHHHHHHHHHHHTS--SEEEEEEEPPPPPPEEEEE-----------------HHHHHHHHHHHHHT-HHHH-SSSB--EEEEEEEEEE--SSS-S--EEEEEEEEE-TTSTTEEEEEEEEEE---S---

Sequence (259 aa):
HGRVFNSDAGDAWNFHELAFVKLLAEFFKQRARVIVLTGDIHYAAAVRLGYWSDRHFGDSRSNIESLKGANYQSNFQYYVLAQLTASALINEEWKTHLIHTKIKSLLPERSQERLGWNEPLELVKISRFGRKKAIAAAVRNKQSLPDWGYRIDWIKRQKARLFLQHETGILSSKSAKNKQLSLVQRLWQIISLLWRNRWLQEGDEIVGSSNIAIVSFQWPADGDGEKAVIQNVYWRPLWAPDSVVYSQYFVSLETNKDD

Mean predicted aligned error: 13.16 Å

pLDDT: mean 71.92, std 19.17, range [27.31, 95.94]